Protein AF-A0AAV2IH18-F1 (afdb_monomer_lite)

Foldseek 3Di:
DDPPQPPVNVVVVVVVVVLVVLVVVLVVLVVVLVVLVVCCVPPPVPDDDVVVNVVSVVVSVVSVVVSVVSVVVSVVVVVVVVVVVVVVVVVVVVVVVVVVVVVVVVVVVVVVVVVVVVVVVVVVVVVVVVVVVVVVVVVVVVVVVVVVVVVVVVVVVVVVVVVVVVVVVVVVVVVVVVVVVVVVVVVVVVVVVVVVVVVVVVVVVVVVVVVPDDDDDPDPVVVVVVVVVVVVVVVVVVVVVVVPPDDDDD

Structure (mmCIF, N/CA/C/O backbone):
data_AF-A0AAV2IH18-F1
#
_entry.id   AF-A0AAV2IH18-F1
#
loop_
_atom_site.group_PDB
_atom_site.id
_atom_site.type_symbol
_atom_site.label_atom_id
_atom_site.label_alt_id
_atom_site.label_comp_id
_atom_site.label_asym_id
_atom_site.label_entity_id
_atom_site.label_seq_id
_atom_site.pdbx_PDB_ins_code
_atom_site.Cartn_x
_atom_site.Cartn_y
_atom_site.Cartn_z
_atom_site.occupancy
_atom_site.B_iso_or_equiv
_atom_site.auth_seq_id
_atom_site.auth_comp_id
_atom_site.auth_asym_id
_atom_site.auth_atom_id
_atom_site.pdbx_PDB_model_num
ATOM 1 N N . MET A 1 1 ? 28.799 26.902 -17.066 1.00 40.03 1 MET A N 1
ATOM 2 C CA . MET A 1 1 ? 27.551 26.219 -17.461 1.00 40.03 1 MET A CA 1
ATOM 3 C C . MET A 1 1 ? 27.935 24.810 -17.875 1.00 40.03 1 MET A C 1
ATOM 5 O O . MET A 1 1 ? 28.497 24.644 -18.947 1.00 40.03 1 MET A O 1
ATOM 9 N N . ALA A 1 2 ? 27.794 23.834 -16.978 1.00 42.69 2 ALA A N 1
ATOM 10 C CA . ALA A 1 2 ? 28.074 22.439 -17.304 1.00 42.69 2 ALA A CA 1
ATOM 11 C C . ALA A 1 2 ? 26.862 21.889 -18.064 1.00 42.69 2 ALA A C 1
ATOM 13 O O . ALA A 1 2 ? 25.742 21.964 -17.565 1.00 42.69 2 ALA A O 1
ATOM 14 N N . SER A 1 3 ? 27.078 21.427 -19.292 1.00 51.75 3 SER A N 1
ATOM 15 C CA . SER A 1 3 ? 26.049 20.754 -20.079 1.00 51.75 3 SER A CA 1
ATOM 16 C C . SER A 1 3 ? 25.711 19.435 -19.381 1.00 51.75 3 SER A C 1
ATOM 18 O O . SER A 1 3 ? 26.549 18.535 -19.351 1.00 51.75 3 SER A O 1
ATOM 20 N N . ASN A 1 4 ? 24.517 19.330 -18.787 1.00 63.16 4 ASN A N 1
ATOM 21 C CA . ASN A 1 4 ? 23.951 18.073 -18.278 1.00 63.16 4 ASN A CA 1
ATOM 22 C C . ASN A 1 4 ? 23.515 17.198 -19.462 1.00 63.16 4 ASN A C 1
ATOM 24 O O . ASN A 1 4 ? 22.346 16.855 -19.604 1.00 63.16 4 ASN A O 1
ATOM 28 N N . MET A 1 5 ? 24.448 16.903 -20.359 1.00 67.62 5 MET A N 1
ATOM 29 C CA . MET A 1 5 ? 24.211 16.015 -21.481 1.00 67.62 5 MET A CA 1
ATOM 30 C C . MET A 1 5 ? 24.332 14.592 -20.955 1.00 67.62 5 MET A C 1
ATOM 32 O O . MET A 1 5 ? 25.381 14.216 -20.420 1.00 67.62 5 MET A O 1
ATOM 36 N N . SER A 1 6 ? 23.251 13.819 -21.050 1.00 79.06 6 SER A N 1
ATOM 37 C CA . SER A 1 6 ? 23.291 12.415 -20.668 1.00 79.06 6 SER A CA 1
ATOM 38 C C . SER A 1 6 ? 24.312 11.689 -21.539 1.00 79.06 6 SER A C 1
ATOM 40 O O . SER A 1 6 ? 24.579 12.052 -22.687 1.00 79.06 6 SER A O 1
ATOM 42 N N . PHE A 1 7 ? 24.891 10.619 -21.009 1.00 72.75 7 PHE A N 1
ATOM 43 C CA . PHE A 1 7 ? 25.775 9.763 -21.788 1.00 72.75 7 PHE A CA 1
ATOM 44 C C . PHE A 1 7 ? 25.072 9.177 -23.030 1.00 72.75 7 PHE A C 1
ATOM 46 O O . PHE A 1 7 ? 25.723 8.946 -24.050 1.00 72.75 7 PHE A O 1
ATOM 53 N N . ALA A 1 8 ? 23.747 8.992 -22.969 1.00 72.81 8 ALA A N 1
ATOM 54 C CA . ALA A 1 8 ? 22.921 8.631 -24.122 1.00 72.81 8 ALA A CA 1
ATOM 55 C C . ALA A 1 8 ? 22.906 9.752 -25.179 1.00 72.81 8 ALA A C 1
ATOM 57 O O . ALA A 1 8 ? 23.244 9.501 -26.336 1.00 72.81 8 ALA A O 1
ATOM 58 N N . ASP A 1 9 ? 22.654 10.996 -24.762 1.00 76.12 9 ASP A N 1
ATOM 59 C CA . ASP A 1 9 ? 22.648 12.177 -25.637 1.00 76.12 9 ASP A CA 1
ATOM 60 C C . ASP A 1 9 ? 24.008 12.396 -26.312 1.00 76.12 9 ASP A C 1
ATOM 62 O O . ASP A 1 9 ? 24.091 12.734 -27.496 1.00 76.12 9 ASP A O 1
ATOM 66 N N . TRP A 1 10 ? 25.103 12.158 -25.582 1.00 80.88 10 TRP A N 1
ATOM 67 C CA . TRP A 1 10 ? 26.458 12.243 -26.126 1.00 80.88 10 TRP A CA 1
ATOM 68 C C . TRP A 1 10 ? 26.737 11.194 -27.199 1.00 80.88 10 TRP A C 1
ATOM 70 O O . TRP A 1 10 ? 27.297 11.522 -28.250 1.00 80.88 10 TRP A O 1
ATOM 80 N N . ARG A 1 11 ? 26.301 9.947 -26.994 1.00 76.75 11 ARG A N 1
ATOM 81 C CA . ARG A 1 11 ? 26.414 8.904 -28.022 1.00 76.75 11 ARG A CA 1
ATOM 82 C C . ARG A 1 11 ? 25.545 9.191 -29.241 1.00 76.75 11 ARG A C 1
ATOM 84 O O . ARG A 1 11 ? 26.030 9.000 -30.353 1.00 76.75 11 ARG A O 1
ATOM 91 N N . ALA A 1 12 ? 24.309 9.648 -29.047 1.00 75.00 12 ALA A N 1
ATOM 92 C CA . ALA A 1 12 ? 23.406 9.992 -30.144 1.00 75.00 12 ALA A CA 1
ATOM 93 C C . ALA A 1 12 ? 24.018 11.094 -31.022 1.00 75.00 12 ALA A C 1
ATOM 95 O O . ALA A 1 12 ? 24.199 10.906 -32.224 1.00 75.00 12 ALA A O 1
ATOM 96 N N . THR A 1 13 ? 24.493 12.171 -30.390 1.00 78.56 13 THR A N 1
ATOM 97 C CA . THR A 1 13 ? 25.140 13.300 -31.076 1.00 78.56 13 THR A CA 1
ATOM 98 C C . THR A 1 13 ? 26.404 12.871 -31.830 1.00 78.56 13 THR A C 1
ATOM 100 O O . THR A 1 13 ? 26.646 13.298 -32.959 1.00 78.56 13 THR A O 1
ATOM 103 N N . THR A 1 14 ? 27.211 11.990 -31.233 1.00 81.12 14 THR A N 1
ATOM 104 C CA . THR A 1 14 ? 28.450 11.495 -31.853 1.00 81.12 14 THR A CA 1
ATOM 105 C C . THR A 1 14 ? 28.155 10.567 -33.036 1.00 81.12 14 THR A C 1
ATOM 107 O O . THR A 1 14 ? 28.775 10.706 -34.087 1.00 81.12 14 THR A O 1
ATOM 110 N N . ASN A 1 15 ? 27.179 9.662 -32.915 1.00 79.94 15 ASN A N 1
ATOM 111 C CA . ASN A 1 15 ? 26.776 8.774 -34.010 1.00 79.94 15 ASN A CA 1
ATOM 112 C C . ASN A 1 15 ? 26.126 9.533 -35.176 1.00 79.94 15 ASN A C 1
ATOM 114 O O . ASN A 1 15 ? 26.364 9.195 -36.336 1.00 79.94 15 ASN A O 1
ATOM 118 N N . ASP A 1 16 ? 25.329 10.563 -34.892 1.00 80.50 16 ASP A N 1
ATOM 119 C CA . ASP A 1 16 ? 24.737 11.420 -35.921 1.00 80.50 16 ASP A CA 1
ATOM 120 C C . ASP A 1 16 ? 25.802 12.218 -36.672 1.00 80.50 16 ASP A C 1
ATOM 122 O O . ASP A 1 16 ? 25.784 12.269 -37.904 1.00 80.50 16 ASP A O 1
ATOM 126 N N . SER A 1 17 ? 26.780 12.754 -35.943 1.00 85.12 17 SER A N 1
ATOM 127 C CA . SER A 1 17 ? 27.938 13.436 -36.520 1.00 85.12 17 SER A CA 1
ATOM 128 C C . SER A 1 17 ? 28.779 12.507 -37.409 1.00 85.12 17 SER A C 1
ATOM 130 O O . SER A 1 17 ? 29.141 12.873 -38.530 1.00 85.12 17 SER A O 1
ATOM 132 N N . LEU A 1 18 ? 29.026 11.266 -36.971 1.00 88.12 18 LEU A N 1
ATOM 133 C CA . LEU A 1 18 ? 29.777 10.275 -37.750 1.00 88.12 18 LEU A CA 1
ATOM 134 C C . LEU A 1 18 ? 29.053 9.861 -39.035 1.00 88.12 18 LEU A C 1
ATOM 136 O O . LEU A 1 18 ? 29.687 9.776 -40.084 1.00 88.12 18 LEU A O 1
ATOM 140 N N . MET A 1 19 ? 27.735 9.649 -38.983 1.00 89.50 19 MET A N 1
ATOM 141 C CA . MET A 1 19 ? 26.952 9.343 -40.186 1.00 89.50 19 MET A CA 1
ATOM 142 C C . MET A 1 19 ? 26.919 10.516 -41.162 1.00 89.50 19 MET A C 1
ATOM 144 O O . MET A 1 19 ? 27.119 10.315 -42.353 1.00 89.50 19 MET A O 1
ATOM 148 N N . THR A 1 20 ? 26.755 11.739 -40.657 1.00 89.31 20 THR A N 1
ATOM 149 C CA . THR A 1 20 ? 26.790 12.954 -41.487 1.00 89.31 20 THR A CA 1
ATOM 150 C C . THR A 1 20 ? 28.150 13.117 -42.171 1.00 89.31 20 THR A C 1
ATOM 152 O O . THR A 1 20 ? 28.227 13.446 -43.351 1.00 89.31 20 THR A O 1
ATOM 155 N N . THR A 1 21 ? 29.235 12.820 -41.449 1.00 90.75 21 THR A N 1
ATOM 156 C CA . THR A 1 21 ? 30.598 12.837 -41.997 1.00 90.75 21 THR A CA 1
ATOM 157 C C . THR A 1 21 ? 30.794 11.749 -43.056 1.00 90.75 21 THR A C 1
ATOM 159 O O . THR A 1 21 ? 31.392 12.014 -44.093 1.00 90.75 21 THR A O 1
ATOM 162 N N . ALA A 1 22 ? 30.281 10.536 -42.827 1.00 89.50 22 ALA A N 1
ATOM 163 C CA . ALA A 1 22 ? 30.365 9.436 -43.788 1.00 89.50 22 ALA A CA 1
ATOM 164 C C . ALA A 1 22 ? 29.580 9.720 -45.080 1.00 89.50 22 ALA A C 1
ATOM 166 O O . ALA A 1 22 ? 30.042 9.367 -46.160 1.00 89.50 22 ALA A O 1
ATOM 167 N N . GLU A 1 23 ? 28.423 10.375 -44.972 1.00 89.94 23 GLU A N 1
ATOM 168 C CA . GLU A 1 23 ? 27.625 10.819 -46.120 1.00 89.94 23 GLU A CA 1
ATOM 169 C C . GLU A 1 23 ? 28.357 11.899 -46.917 1.00 89.94 23 GLU A C 1
ATOM 171 O O . GLU A 1 23 ? 28.559 11.737 -48.113 1.00 89.94 23 GLU A O 1
ATOM 176 N N . SER A 1 24 ? 28.871 12.929 -46.243 1.00 91.81 24 SER A N 1
ATOM 177 C CA . SER A 1 24 ? 29.640 13.984 -46.909 1.00 91.81 24 SER A CA 1
ATOM 178 C C . SER A 1 24 ? 30.928 13.459 -47.555 1.00 91.81 24 SER A C 1
ATOM 180 O O . SER A 1 24 ? 31.309 13.914 -48.630 1.00 91.81 24 SER A O 1
ATOM 182 N N . LEU A 1 25 ? 31.618 12.496 -46.934 1.00 91.12 25 LEU A N 1
ATOM 183 C CA . LEU A 1 25 ? 32.794 11.864 -47.536 1.00 91.12 25 LEU A CA 1
ATOM 184 C C . LEU A 1 25 ? 32.418 11.073 -48.795 1.00 91.12 25 LEU A C 1
ATOM 186 O O . LEU A 1 25 ? 33.168 11.106 -49.765 1.00 91.12 25 LEU A O 1
ATOM 190 N N . LEU A 1 26 ? 31.282 10.370 -48.778 1.00 92.31 26 LEU A N 1
ATOM 191 C CA . LEU A 1 26 ? 30.797 9.624 -49.933 1.00 92.31 26 LEU A CA 1
ATOM 192 C C . LEU A 1 26 ? 30.480 10.564 -51.100 1.00 92.31 26 LEU A C 1
ATOM 194 O O . LEU A 1 26 ? 30.984 10.324 -52.189 1.00 92.31 26 LEU A O 1
ATOM 198 N N . ASP A 1 27 ? 29.753 11.656 -50.851 1.00 91.12 27 ASP A N 1
ATOM 199 C CA . ASP A 1 27 ? 29.439 12.665 -51.873 1.00 91.12 27 ASP A CA 1
ATOM 200 C C . ASP A 1 27 ? 30.728 13.226 -52.507 1.00 91.12 27 ASP A C 1
ATOM 202 O O . ASP A 1 27 ? 30.881 13.245 -53.725 1.00 91.12 27 ASP A O 1
ATOM 206 N N . ASN A 1 28 ? 31.730 13.565 -51.684 1.00 91.81 28 ASN A N 1
ATOM 207 C CA . ASN A 1 28 ? 33.029 14.038 -52.176 1.00 91.81 28 ASN A CA 1
ATOM 208 C C . ASN A 1 28 ? 33.789 12.976 -52.998 1.00 91.81 28 ASN A C 1
ATOM 210 O O . ASN A 1 28 ? 34.527 13.314 -53.921 1.00 91.81 28 ASN A O 1
ATOM 214 N N . LEU A 1 29 ? 33.681 11.692 -52.642 1.00 90.94 29 LEU A N 1
ATOM 215 C CA . LEU A 1 29 ? 34.324 10.605 -53.387 1.00 90.94 29 LEU A CA 1
ATOM 216 C C . LEU A 1 29 ? 33.633 10.350 -54.732 1.00 90.94 29 LEU A C 1
ATOM 218 O O . LEU A 1 29 ? 34.314 10.007 -55.698 1.00 90.94 29 LEU A O 1
ATOM 222 N N . GLU A 1 30 ? 32.315 10.536 -54.797 1.00 90.31 30 GLU A N 1
ATOM 223 C CA . GLU A 1 30 ? 31.537 10.486 -56.036 1.00 90.31 30 GLU A CA 1
ATOM 224 C C . GLU A 1 30 ? 31.956 11.623 -56.982 1.00 90.31 30 GLU A C 1
ATOM 226 O O . GLU A 1 30 ? 32.323 11.347 -58.125 1.00 90.31 30 GLU A O 1
ATOM 231 N N . ASP A 1 31 ? 32.070 12.857 -56.479 1.00 91.38 31 ASP A N 1
ATOM 232 C CA . ASP A 1 31 ? 32.572 14.004 -57.252 1.00 91.38 31 ASP A CA 1
ATOM 233 C C . ASP A 1 31 ? 33.992 13.757 -57.801 1.00 91.38 31 ASP A C 1
ATOM 235 O O . ASP A 1 31 ? 34.306 14.063 -58.955 1.00 91.38 31 ASP A O 1
ATOM 239 N N . VAL A 1 32 ? 34.878 13.160 -56.993 1.00 90.25 32 VAL A N 1
ATOM 240 C CA . VAL A 1 32 ? 36.238 12.799 -57.429 1.00 90.25 32 VAL A CA 1
ATOM 241 C C . VAL A 1 32 ? 36.214 11.702 -58.500 1.00 90.25 32 VAL A C 1
ATOM 243 O O . VAL A 1 32 ? 37.036 11.742 -59.418 1.00 90.25 32 VAL A O 1
ATOM 246 N N . ALA A 1 33 ? 35.290 10.740 -58.426 1.00 87.25 33 ALA A N 1
ATOM 247 C CA . ALA A 1 33 ? 35.151 9.680 -59.429 1.00 87.25 33 ALA A CA 1
ATOM 248 C C . ALA A 1 33 ? 34.740 10.255 -60.794 1.00 87.25 33 ALA A C 1
ATOM 250 O O . ALA A 1 33 ? 35.317 9.896 -61.829 1.00 87.25 33 ALA A O 1
ATOM 251 N N . GLU A 1 34 ? 33.797 11.199 -60.786 1.00 89.12 34 GLU A N 1
ATOM 252 C CA . GLU A 1 34 ? 33.350 11.920 -61.979 1.00 89.12 34 GLU A CA 1
ATOM 253 C C . GLU A 1 34 ? 34.481 12.764 -62.581 1.00 89.12 34 GLU A C 1
ATOM 255 O O . GLU A 1 34 ? 34.754 12.662 -63.780 1.00 89.12 34 GLU A O 1
ATOM 260 N N . LEU A 1 35 ? 35.217 13.512 -61.750 1.00 88.94 35 LEU A N 1
ATOM 261 C CA . LEU A 1 35 ? 36.375 14.301 -62.185 1.00 88.94 35 LEU A CA 1
ATOM 262 C C . LEU A 1 35 ? 37.486 13.431 -62.788 1.00 88.94 35 LEU A C 1
ATOM 264 O O . LEU A 1 35 ? 38.078 13.805 -63.801 1.00 88.94 35 LEU A O 1
ATOM 268 N N . LEU A 1 36 ? 37.781 12.267 -62.198 1.00 85.75 36 LEU A N 1
ATOM 269 C CA . LEU A 1 36 ? 38.778 11.331 -62.733 1.00 85.75 36 LEU A CA 1
ATOM 270 C C . LEU A 1 36 ? 38.375 10.806 -64.116 1.00 85.75 36 LEU A C 1
ATOM 272 O O . LEU A 1 36 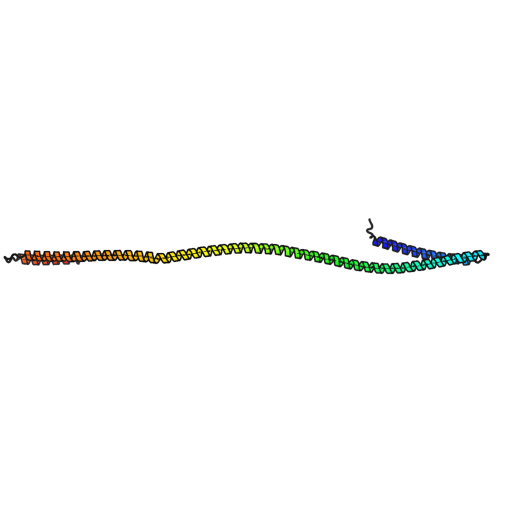? 39.227 10.705 -65.002 1.00 85.75 36 LEU A O 1
ATOM 276 N N . THR A 1 37 ? 37.088 10.524 -64.317 1.00 84.88 37 THR A N 1
ATOM 277 C CA . THR A 1 37 ? 36.543 10.107 -65.615 1.00 84.88 37 THR A CA 1
ATOM 278 C C . THR A 1 37 ? 36.629 11.240 -66.637 1.00 84.88 37 THR A C 1
ATOM 280 O O . THR A 1 37 ? 37.137 11.040 -67.740 1.00 84.88 37 THR A O 1
ATOM 283 N N . GLU A 1 38 ? 36.233 12.456 -66.255 1.00 86.38 38 GLU A N 1
ATOM 284 C CA . GLU A 1 38 ? 36.294 13.640 -67.115 1.00 86.38 38 GLU A CA 1
ATOM 285 C C . GLU A 1 38 ? 37.730 13.968 -67.553 1.00 86.38 38 GLU A C 1
ATOM 287 O O . GLU A 1 38 ? 37.981 14.244 -68.731 1.00 86.38 38 GLU A O 1
ATOM 292 N N . ILE A 1 39 ? 38.686 13.917 -66.622 1.00 82.38 39 ILE A N 1
ATOM 293 C CA . ILE A 1 39 ? 40.106 14.152 -66.896 1.00 82.38 39 ILE A CA 1
ATOM 294 C C . ILE A 1 39 ? 40.647 13.098 -67.872 1.00 82.38 39 ILE A C 1
ATOM 296 O O . ILE A 1 39 ? 41.360 13.445 -68.822 1.00 82.38 39 ILE A O 1
ATOM 300 N N . ASN A 1 40 ? 40.290 11.828 -67.665 1.00 81.12 40 ASN A N 1
ATOM 301 C CA . ASN A 1 40 ? 40.709 10.728 -68.528 1.00 81.12 40 ASN A CA 1
ATOM 302 C C . ASN A 1 40 ? 40.167 10.884 -69.960 1.00 81.12 40 ASN A C 1
ATOM 304 O O . ASN A 1 40 ? 40.919 10.781 -70.933 1.00 81.12 40 ASN A O 1
ATOM 308 N N . ASP A 1 41 ? 38.883 11.220 -70.086 1.00 80.56 41 ASP A N 1
ATOM 309 C CA . ASP A 1 41 ? 38.203 11.349 -71.374 1.00 80.56 41 ASP A CA 1
ATOM 310 C C . ASP A 1 41 ? 38.625 12.595 -72.163 1.00 80.56 41 ASP A C 1
ATOM 312 O O . ASP A 1 41 ? 38.815 12.518 -73.378 1.00 80.56 41 ASP A O 1
ATOM 316 N N . LYS A 1 42 ? 38.791 13.751 -71.505 1.00 79.75 42 LYS A N 1
ATOM 317 C CA . LYS A 1 42 ? 39.056 15.027 -72.198 1.00 79.75 42 LYS A CA 1
ATOM 318 C C . LYS A 1 42 ? 40.529 15.273 -72.503 1.00 79.75 42 LYS A C 1
ATOM 320 O O . LYS A 1 42 ? 40.843 15.856 -73.543 1.00 79.75 42 LYS A O 1
ATOM 325 N N . TYR A 1 43 ? 41.431 14.869 -71.611 1.00 69.94 43 TYR A N 1
ATOM 326 C CA . TYR A 1 43 ? 42.826 15.322 -71.660 1.00 69.94 43 TYR A CA 1
ATOM 327 C C . TYR A 1 43 ? 43.832 14.213 -71.960 1.00 69.94 43 TYR A C 1
ATOM 329 O O . TYR A 1 43 ? 44.948 14.516 -72.379 1.00 69.94 43 TYR A O 1
ATOM 337 N N . ILE A 1 44 ? 43.464 12.945 -71.762 1.00 67.12 44 ILE A N 1
ATOM 338 C CA . ILE A 1 44 ? 44.431 11.841 -71.712 1.00 67.12 44 ILE A CA 1
ATOM 339 C C . ILE A 1 44 ? 44.257 10.857 -72.863 1.00 67.12 44 ILE A C 1
ATOM 341 O O . ILE A 1 44 ? 45.249 10.569 -73.521 1.00 67.12 44 ILE A O 1
ATOM 345 N N . LYS A 1 45 ? 43.031 10.427 -73.193 1.00 65.12 45 LYS A N 1
ATOM 346 C CA . LYS A 1 45 ? 42.773 9.524 -74.338 1.00 65.12 45 LYS A CA 1
ATOM 347 C C . LYS A 1 45 ? 43.264 10.058 -75.698 1.00 65.12 45 LYS A C 1
ATOM 349 O O . LYS A 1 45 ? 43.352 9.308 -76.664 1.00 65.12 45 LYS A O 1
ATOM 354 N N . ASN A 1 46 ? 43.601 11.349 -75.777 1.00 62.91 46 ASN A N 1
ATOM 355 C CA . ASN A 1 46 ? 44.166 12.009 -76.958 1.00 62.91 46 ASN A CA 1
ATOM 356 C C . ASN A 1 46 ? 45.714 12.056 -76.972 1.00 62.91 46 ASN A C 1
ATOM 358 O O . ASN A 1 46 ? 46.294 12.563 -77.934 1.00 62.91 46 ASN A O 1
ATOM 362 N N . ALA A 1 47 ? 46.393 11.571 -75.927 1.00 59.72 47 ALA A N 1
ATOM 363 C CA . ALA A 1 47 ? 47.849 11.523 -75.812 1.00 59.72 47 ALA A CA 1
ATOM 364 C C . ALA A 1 47 ? 48.364 10.101 -76.113 1.00 59.72 47 ALA A C 1
ATOM 366 O O . ALA A 1 47 ? 47.828 9.112 -75.640 1.00 59.72 47 ALA A O 1
ATOM 367 N N . VAL A 1 48 ? 49.392 9.987 -76.952 1.00 57.19 48 VAL A N 1
ATOM 368 C CA . VAL A 1 48 ? 49.825 8.726 -77.581 1.00 57.19 48 VAL A CA 1
ATOM 369 C C . VAL A 1 48 ? 50.523 7.775 -76.583 1.00 57.19 48 VAL A C 1
ATOM 371 O O . VAL A 1 48 ? 51.643 8.068 -76.168 1.00 57.19 48 VAL A O 1
ATOM 374 N N . GLY A 1 49 ? 49.922 6.611 -76.268 1.00 60.72 49 GLY A N 1
ATOM 375 C CA . GLY A 1 49 ? 50.599 5.477 -75.603 1.00 60.72 49 GLY A CA 1
ATOM 376 C C . GLY A 1 49 ? 49.682 4.372 -75.030 1.00 60.72 49 GLY A C 1
ATOM 377 O O . GLY A 1 49 ? 49.305 4.440 -73.868 1.00 60.72 49 GLY A O 1
ATOM 378 N N . GLN A 1 50 ? 49.420 3.300 -75.797 1.00 59.88 50 GLN A N 1
ATOM 379 C CA . GLN A 1 50 ? 48.431 2.244 -75.471 1.00 59.88 50 GLN A CA 1
ATOM 380 C C . GLN A 1 50 ? 48.623 1.509 -74.125 1.00 59.88 50 GLN A C 1
ATOM 382 O O . GLN A 1 50 ? 47.632 1.195 -73.470 1.00 59.88 50 GLN A O 1
ATOM 387 N N . ASP A 1 51 ? 49.857 1.231 -73.690 1.00 61.03 51 ASP A N 1
ATOM 388 C CA . ASP A 1 51 ? 50.094 0.430 -72.471 1.00 61.03 51 ASP A CA 1
ATOM 389 C C . ASP A 1 51 ? 49.829 1.218 -71.172 1.00 61.03 51 ASP A C 1
ATOM 391 O O . ASP A 1 51 ? 49.407 0.655 -70.162 1.00 61.03 51 ASP A O 1
ATOM 395 N N . ILE A 1 52 ? 50.041 2.538 -71.198 1.00 66.06 52 ILE A N 1
ATOM 396 C CA . ILE A 1 52 ? 49.840 3.434 -70.046 1.00 66.06 52 ILE A CA 1
ATOM 397 C C . ILE A 1 52 ? 48.346 3.754 -69.851 1.00 66.06 52 ILE A C 1
ATOM 399 O O . ILE A 1 52 ? 47.906 4.047 -68.734 1.00 66.06 52 ILE A O 1
ATOM 403 N N . ASP A 1 53 ? 47.557 3.684 -70.921 1.00 70.94 53 ASP A N 1
ATOM 404 C CA . ASP A 1 53 ? 46.116 3.940 -70.887 1.00 70.94 53 ASP A CA 1
ATOM 405 C C . ASP A 1 53 ? 45.370 2.808 -70.162 1.00 70.94 53 ASP A C 1
ATOM 407 O O . ASP A 1 53 ? 44.487 3.065 -69.345 1.00 70.94 53 ASP A O 1
ATOM 411 N N . GLN A 1 54 ? 45.800 1.555 -70.346 1.00 76.75 54 GLN A N 1
ATOM 412 C CA . GLN A 1 54 ? 45.143 0.394 -69.743 1.00 76.75 54 GLN A CA 1
ATOM 413 C C . GLN A 1 54 ? 45.348 0.295 -68.220 1.00 76.75 54 GLN A C 1
ATOM 415 O O . GLN A 1 54 ? 44.418 -0.045 -67.487 1.00 76.75 54 GLN A O 1
ATOM 420 N N . GLU A 1 55 ? 46.545 0.601 -67.706 1.00 80.00 55 GLU A N 1
ATOM 421 C CA . GLU A 1 55 ? 46.795 0.615 -66.254 1.00 80.00 55 GLU A CA 1
ATOM 422 C C . GLU A 1 55 ? 45.991 1.720 -65.551 1.00 80.00 55 GLU A C 1
ATOM 424 O O . GLU A 1 55 ? 45.466 1.521 -64.454 1.00 80.00 55 GLU A O 1
ATOM 429 N N . ARG A 1 56 ? 45.823 2.866 -66.214 1.00 78.50 56 ARG A N 1
ATOM 430 C CA . ARG A 1 56 ? 45.054 4.006 -65.709 1.00 78.50 56 ARG A CA 1
ATOM 431 C C . ARG A 1 56 ? 43.554 3.751 -65.716 1.00 78.50 56 ARG A C 1
ATOM 433 O O . ARG A 1 56 ? 42.906 4.007 -64.703 1.00 78.50 56 ARG A O 1
ATOM 440 N N . ASP A 1 57 ? 43.025 3.201 -66.805 1.00 81.56 57 ASP A N 1
ATOM 441 C CA . ASP A 1 57 ? 41.624 2.787 -66.887 1.00 81.56 57 ASP A CA 1
ATOM 442 C C . ASP A 1 57 ? 41.301 1.760 -65.790 1.00 81.56 57 ASP A C 1
ATOM 444 O O . ASP A 1 57 ? 40.287 1.883 -65.102 1.00 81.56 57 ASP A O 1
ATOM 448 N N . ASN A 1 58 ? 42.221 0.826 -65.515 1.00 85.81 58 ASN A N 1
ATOM 449 C CA . ASN A 1 58 ? 42.094 -0.116 -64.400 1.00 85.81 58 ASN A CA 1
ATOM 450 C C . ASN A 1 58 ? 42.075 0.575 -63.021 1.00 85.81 58 ASN A C 1
ATOM 452 O O . ASN A 1 58 ? 41.368 0.121 -62.120 1.00 85.81 58 ASN A O 1
ATOM 456 N N . ILE A 1 59 ? 42.850 1.647 -62.813 1.00 86.19 59 ILE A N 1
ATOM 457 C CA . ILE A 1 59 ? 42.849 2.416 -61.553 1.00 86.19 59 ILE A CA 1
ATOM 458 C C . ILE A 1 59 ? 41.528 3.172 -61.380 1.00 86.19 59 ILE A C 1
ATOM 460 O O . ILE A 1 59 ? 40.940 3.122 -60.300 1.00 86.19 59 ILE A O 1
ATOM 464 N N . ILE A 1 60 ? 41.043 3.835 -62.432 1.00 86.44 60 ILE A N 1
ATOM 465 C CA . ILE A 1 60 ? 39.771 4.569 -62.409 1.00 86.44 60 ILE A CA 1
ATOM 466 C C . ILE A 1 60 ? 38.612 3.603 -62.163 1.00 86.44 60 ILE A C 1
ATOM 468 O O . ILE A 1 60 ? 37.748 3.883 -61.333 1.00 86.44 60 ILE A O 1
ATOM 472 N N . GLN A 1 61 ? 38.621 2.438 -62.813 1.00 88.69 61 GLN A N 1
ATOM 473 C CA . GLN A 1 61 ? 37.621 1.401 -62.587 1.00 88.69 61 GLN A CA 1
ATOM 474 C C . GLN A 1 61 ? 37.633 0.915 -61.130 1.00 88.69 61 GLN A C 1
ATOM 476 O O . GLN A 1 61 ? 36.589 0.900 -60.482 1.00 88.69 61 GLN A O 1
ATOM 481 N N . LYS A 1 62 ? 38.808 0.593 -60.573 1.00 90.88 62 LYS A N 1
ATOM 482 C CA . LYS A 1 62 ? 38.932 0.196 -59.158 1.00 90.88 62 LYS A CA 1
ATOM 483 C C . LYS A 1 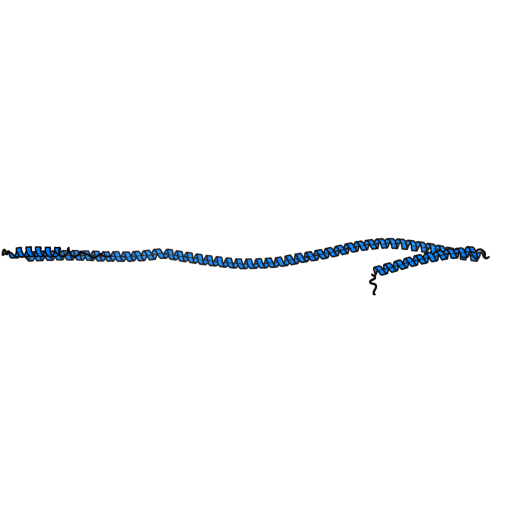62 ? 38.471 1.291 -58.196 1.00 90.88 62 LYS A C 1
ATOM 485 O O . LYS A 1 62 ? 37.936 0.978 -57.134 1.00 90.88 62 LYS A O 1
ATOM 490 N N . PHE A 1 63 ? 38.680 2.561 -58.542 1.00 92.12 63 PHE A N 1
ATOM 491 C CA . PHE A 1 63 ? 38.181 3.681 -57.749 1.00 92.12 63 PHE A CA 1
ATOM 492 C C . PHE A 1 63 ? 36.647 3.709 -57.736 1.00 92.12 63 PHE A C 1
ATOM 494 O O . PHE A 1 63 ? 36.066 3.759 -56.657 1.00 92.12 63 PHE A O 1
ATOM 501 N N . HIS A 1 64 ? 35.993 3.571 -58.895 1.00 91.00 64 HIS A N 1
ATOM 502 C CA . HIS A 1 64 ? 34.528 3.489 -58.985 1.00 91.00 64 HIS A CA 1
ATOM 503 C C . HIS A 1 64 ? 33.967 2.289 -58.217 1.00 91.00 64 HIS A C 1
ATOM 505 O O . HIS A 1 64 ? 33.035 2.447 -57.435 1.00 91.00 64 HIS A O 1
ATOM 511 N N . GLU A 1 65 ? 34.586 1.113 -58.348 1.00 93.38 65 GLU A N 1
ATOM 512 C CA . GLU A 1 65 ? 34.217 -0.075 -57.566 1.00 93.38 65 GLU A CA 1
ATOM 513 C C . GLU A 1 65 ? 34.346 0.179 -56.049 1.00 93.38 65 GLU A C 1
ATOM 515 O O . GLU A 1 65 ? 33.514 -0.271 -55.256 1.00 93.38 65 GLU A O 1
ATOM 520 N N . GLY A 1 66 ? 35.364 0.941 -55.633 1.00 92.62 66 GLY A N 1
ATOM 521 C CA . GLY A 1 66 ? 35.548 1.386 -54.252 1.00 92.62 66 GLY A CA 1
ATOM 522 C C . GLY A 1 66 ? 34.456 2.348 -53.772 1.00 92.62 66 GLY A C 1
ATOM 523 O O . GLY A 1 66 ? 33.942 2.176 -52.665 1.00 92.62 66 GLY A O 1
ATOM 524 N N . VAL A 1 67 ? 34.068 3.319 -54.603 1.00 92.88 67 VAL A N 1
ATOM 525 C CA . VAL A 1 67 ? 32.980 4.271 -54.317 1.00 92.88 67 VAL A CA 1
ATOM 526 C C . VAL A 1 67 ? 31.632 3.552 -54.231 1.00 92.88 67 VAL A C 1
ATOM 528 O O . VAL A 1 67 ? 30.891 3.755 -53.270 1.00 92.88 67 VAL A O 1
ATOM 531 N N . ASP A 1 68 ? 31.343 2.629 -55.147 1.00 92.00 68 ASP A N 1
ATOM 532 C CA . ASP A 1 68 ? 30.129 1.806 -55.116 1.00 92.00 68 ASP A CA 1
ATOM 533 C C . ASP A 1 68 ? 30.066 0.912 -53.870 1.00 92.00 68 ASP A C 1
ATOM 535 O O . ASP A 1 68 ? 29.017 0.778 -53.228 1.00 92.00 68 ASP A O 1
ATOM 539 N N . SER A 1 69 ? 31.204 0.333 -53.481 1.00 94.94 69 SER A N 1
ATOM 540 C CA . SER A 1 69 ? 31.327 -0.432 -52.240 1.00 94.94 69 SER A CA 1
ATOM 541 C C . SER A 1 69 ? 31.050 0.445 -51.012 1.00 94.94 69 SER A C 1
ATOM 543 O O . SER A 1 69 ? 30.238 0.074 -50.157 1.00 94.94 69 SER A O 1
ATOM 545 N N . ALA A 1 70 ? 31.642 1.643 -50.949 1.00 92.25 70 ALA A N 1
ATOM 546 C CA . ALA A 1 70 ? 31.411 2.606 -49.873 1.00 92.25 70 ALA A CA 1
ATOM 547 C C . ALA A 1 70 ? 29.937 3.040 -49.801 1.00 92.25 70 ALA A C 1
ATOM 549 O O . ALA A 1 70 ? 29.347 3.036 -48.716 1.00 92.25 70 ALA A O 1
ATOM 550 N N . ARG A 1 71 ? 29.306 3.309 -50.950 1.00 92.25 71 ARG A N 1
ATOM 551 C CA . ARG A 1 71 ? 27.879 3.640 -51.059 1.00 92.25 71 ARG A CA 1
ATOM 552 C C . ARG A 1 71 ? 27.000 2.538 -50.479 1.00 92.25 71 ARG A C 1
ATOM 554 O O . ARG A 1 71 ? 26.080 2.810 -49.703 1.00 92.25 71 ARG A O 1
ATOM 561 N N . ASN A 1 72 ? 27.301 1.280 -50.797 1.00 93.88 72 ASN A N 1
ATOM 562 C CA . ASN A 1 72 ? 26.544 0.145 -50.281 1.00 93.88 72 ASN A CA 1
ATOM 563 C C . ASN A 1 72 ? 26.693 0.002 -48.753 1.00 93.88 72 ASN A C 1
ATOM 565 O O . ASN A 1 72 ? 25.700 -0.206 -48.050 1.00 93.88 72 ASN A O 1
ATOM 569 N N . VAL A 1 73 ? 27.907 0.184 -48.219 1.00 93.75 73 VAL A N 1
ATOM 570 C CA . VAL A 1 73 ? 28.168 0.164 -46.768 1.00 93.75 73 VAL A CA 1
ATOM 571 C C . VAL A 1 73 ? 27.407 1.283 -46.052 1.00 93.75 73 VAL A C 1
ATOM 573 O O . VAL A 1 73 ? 26.696 1.006 -45.083 1.00 93.75 73 VAL A O 1
ATOM 576 N N . VAL A 1 74 ? 27.474 2.523 -46.548 1.00 93.31 74 VAL A N 1
ATOM 577 C CA . VAL A 1 74 ? 26.719 3.660 -45.989 1.00 93.31 74 VAL A CA 1
ATOM 578 C C . VAL A 1 74 ? 25.211 3.385 -46.034 1.00 93.31 74 VAL A C 1
ATOM 580 O O . VAL A 1 74 ? 24.507 3.625 -45.051 1.00 93.31 74 VAL A O 1
ATOM 583 N N . GLY A 1 75 ? 24.701 2.789 -47.117 1.00 92.31 75 GLY A N 1
ATOM 584 C CA . GLY A 1 75 ? 23.297 2.384 -47.233 1.00 92.31 75 GLY A CA 1
ATOM 585 C C . GLY A 1 75 ? 22.865 1.320 -46.212 1.00 92.31 75 GLY A C 1
ATOM 586 O O . GLY A 1 75 ? 21.752 1.375 -45.676 1.00 92.31 75 GLY A O 1
ATOM 587 N N . VAL A 1 76 ? 23.728 0.348 -45.897 1.00 94.94 76 VAL A N 1
ATOM 588 C CA . VAL A 1 76 ? 23.488 -0.622 -44.812 1.00 94.94 76 VAL A CA 1
ATOM 589 C C . VAL A 1 76 ? 23.478 0.079 -43.453 1.00 94.94 76 VAL A C 1
ATOM 591 O O . VAL A 1 76 ? 22.542 -0.129 -42.679 1.00 94.94 76 VAL A O 1
ATOM 594 N N . LEU A 1 77 ? 24.450 0.955 -43.187 1.00 91.88 77 LEU A N 1
ATOM 595 C CA . LEU A 1 77 ? 24.544 1.697 -41.927 1.00 91.88 77 LEU A CA 1
ATOM 596 C C . LEU A 1 77 ? 23.331 2.608 -41.694 1.00 91.88 77 LEU A C 1
ATOM 598 O O . LEU A 1 77 ? 22.797 2.630 -40.587 1.00 91.88 77 LEU A O 1
ATOM 602 N N . LYS A 1 78 ? 22.822 3.286 -42.732 1.00 91.06 78 LYS A N 1
ATOM 603 C CA . LYS A 1 78 ? 21.584 4.087 -42.655 1.00 91.06 78 LYS A CA 1
ATOM 604 C C . LYS A 1 78 ? 20.378 3.246 -42.233 1.00 91.06 78 LYS A C 1
ATOM 606 O O . LYS A 1 78 ? 19.632 3.631 -41.330 1.00 91.06 78 LYS A O 1
ATOM 611 N N . ARG A 1 79 ? 20.192 2.079 -42.859 1.00 92.56 79 ARG A N 1
ATOM 612 C CA . ARG A 1 79 ? 19.089 1.161 -42.524 1.00 92.56 79 ARG A CA 1
ATOM 613 C C . ARG A 1 79 ? 19.208 0.632 -41.101 1.00 92.56 79 ARG A C 1
ATOM 615 O O . ARG A 1 79 ? 18.212 0.578 -40.383 1.00 92.56 79 ARG A O 1
ATOM 622 N N . GLU A 1 80 ? 20.418 0.280 -40.687 1.00 92.69 80 GLU A N 1
ATOM 623 C CA . GLU A 1 80 ? 20.675 -0.231 -39.346 1.00 92.69 80 GLU A CA 1
ATOM 624 C C . GLU A 1 80 ? 20.472 0.848 -38.275 1.00 92.69 80 GLU A C 1
ATOM 626 O O . GLU A 1 80 ? 19.807 0.588 -37.272 1.00 92.69 80 GLU A O 1
ATOM 631 N N . LYS A 1 81 ? 20.924 2.085 -38.523 1.00 89.94 81 LYS A N 1
ATOM 632 C CA . LYS A 1 81 ? 20.645 3.248 -37.669 1.00 89.94 81 LYS A CA 1
ATOM 633 C C . LYS A 1 81 ? 19.145 3.458 -37.483 1.00 89.94 81 LYS A C 1
ATOM 635 O O . LYS A 1 81 ? 18.685 3.571 -36.350 1.00 89.94 81 LYS A O 1
ATOM 640 N N . TRP A 1 82 ? 18.371 3.448 -38.569 1.00 91.56 82 TRP A N 1
ATOM 641 C CA . TRP A 1 82 ? 16.914 3.582 -38.492 1.00 91.56 82 TRP A CA 1
ATOM 642 C C . TRP A 1 82 ? 16.271 2.443 -37.685 1.00 91.56 82 TRP A C 1
ATOM 644 O O . TRP A 1 82 ? 15.425 2.670 -36.817 1.00 91.56 82 TRP A O 1
ATOM 654 N N . ARG A 1 83 ? 16.716 1.201 -37.917 1.00 95.00 83 ARG A N 1
ATOM 655 C CA . ARG A 1 83 ? 16.237 0.015 -37.197 1.00 95.00 83 ARG A CA 1
ATOM 656 C C . ARG A 1 83 ? 16.545 0.084 -35.699 1.00 95.00 83 ARG A C 1
ATOM 658 O O . ARG A 1 83 ? 15.724 -0.357 -34.894 1.00 95.00 83 ARG A O 1
ATOM 665 N N . LEU A 1 84 ? 17.728 0.568 -35.328 1.00 91.38 84 LEU A N 1
ATOM 666 C CA . LEU A 1 84 ? 18.148 0.726 -33.937 1.00 91.38 84 LEU A CA 1
ATOM 667 C C . LEU A 1 84 ? 17.394 1.865 -33.254 1.00 91.38 84 LEU A C 1
ATOM 669 O O . LEU A 1 84 ? 16.839 1.625 -32.189 1.00 91.38 84 LEU A O 1
ATOM 673 N N . SER A 1 85 ? 17.257 3.023 -33.903 1.00 89.44 85 SER A N 1
ATOM 674 C CA . SER A 1 85 ? 16.480 4.161 -33.390 1.00 89.44 85 SER A CA 1
ATOM 675 C C . SER A 1 85 ? 15.028 3.771 -33.074 1.00 89.44 85 SER A C 1
ATOM 677 O O . SER A 1 85 ? 14.511 4.069 -31.999 1.00 89.44 85 SER A O 1
ATOM 679 N N . LYS A 1 86 ? 14.381 2.980 -33.943 1.00 92.44 86 LYS A N 1
ATOM 680 C CA . LYS A 1 86 ? 13.028 2.465 -33.667 1.00 92.44 86 LYS A CA 1
ATOM 681 C C . LYS A 1 86 ? 12.976 1.544 -32.440 1.00 92.44 86 LYS A C 1
ATOM 683 O O . LYS A 1 86 ? 11.992 1.555 -31.702 1.00 92.44 86 LYS A O 1
ATOM 688 N N . ARG A 1 87 ? 14.003 0.711 -32.235 1.00 93.94 87 ARG A N 1
ATOM 689 C CA . ARG A 1 87 ? 14.083 -0.166 -31.054 1.00 93.94 87 ARG A CA 1
ATOM 690 C C . ARG A 1 87 ? 14.358 0.627 -29.784 1.00 93.94 87 ARG A C 1
ATOM 692 O O . ARG A 1 87 ? 13.769 0.302 -28.764 1.00 93.94 87 ARG A O 1
ATOM 699 N N . GLU A 1 88 ? 15.211 1.637 -29.858 1.00 90.38 88 GLU A N 1
ATOM 700 C CA . GLU A 1 88 ? 15.524 2.530 -28.745 1.00 90.38 88 GLU A CA 1
ATOM 701 C C . GLU A 1 88 ? 14.262 3.220 -28.228 1.00 90.38 88 GLU A C 1
ATOM 703 O O . GLU A 1 88 ? 13.928 3.041 -27.062 1.00 90.38 88 GLU A O 1
ATOM 708 N N . MET A 1 89 ? 13.473 3.842 -29.112 1.00 89.50 89 MET A N 1
ATOM 709 C CA . MET A 1 89 ? 12.203 4.468 -28.723 1.00 89.50 89 MET A CA 1
ATOM 710 C C . MET A 1 89 ? 11.216 3.464 -28.105 1.00 89.50 89 MET A C 1
ATOM 712 O O . MET A 1 89 ? 10.523 3.764 -27.138 1.00 89.50 89 MET A O 1
ATOM 716 N N . SER A 1 90 ? 11.167 2.232 -28.624 1.00 94.69 90 SER A N 1
ATOM 717 C CA . SER A 1 90 ? 10.332 1.175 -28.038 1.00 94.69 90 SER A CA 1
ATOM 718 C C . SER A 1 90 ? 10.799 0.750 -26.643 1.00 94.69 90 SER A C 1
ATOM 720 O O . SER A 1 90 ? 9.966 0.372 -25.821 1.00 94.69 90 SER A O 1
ATOM 722 N N . VAL A 1 91 ? 12.109 0.743 -26.389 1.00 95.31 91 VAL A N 1
ATOM 723 C CA . VAL A 1 91 ? 12.671 0.423 -25.071 1.00 95.31 91 VAL A CA 1
ATOM 724 C C . VAL A 1 91 ? 12.413 1.567 -24.102 1.00 95.31 91 VAL A C 1
ATOM 726 O O . VAL A 1 91 ? 12.007 1.302 -22.978 1.00 95.31 91 VAL A O 1
ATOM 729 N N . GLU A 1 92 ? 12.591 2.811 -24.539 1.00 92.94 92 GLU A N 1
ATOM 730 C CA . GLU A 1 92 ? 12.343 4.007 -23.735 1.00 92.94 92 GLU A CA 1
ATOM 731 C C . GLU A 1 92 ? 10.893 4.073 -23.243 1.00 92.94 92 GLU A C 1
ATOM 733 O O . GLU A 1 92 ? 10.668 4.210 -22.044 1.00 92.94 92 GLU A O 1
ATOM 738 N N . LEU A 1 93 ? 9.914 3.839 -24.126 1.00 93.44 93 LEU A N 1
ATOM 739 C CA . LEU A 1 93 ? 8.499 3.759 -23.737 1.00 93.44 93 LEU A CA 1
ATOM 740 C C . LEU A 1 93 ? 8.257 2.692 -22.663 1.00 93.44 93 LEU A C 1
ATOM 742 O O . LEU A 1 93 ? 7.607 2.953 -21.655 1.00 93.44 93 LEU A O 1
ATOM 746 N N . ARG A 1 94 ? 8.835 1.498 -22.843 1.00 95.75 94 ARG A N 1
ATOM 747 C CA . ARG A 1 94 ? 8.691 0.401 -21.879 1.00 95.75 94 ARG A CA 1
ATOM 748 C C . ARG A 1 94 ? 9.399 0.690 -20.552 1.00 95.75 94 ARG A C 1
ATOM 750 O O . ARG A 1 94 ? 8.951 0.216 -19.512 1.00 95.75 94 ARG A O 1
ATOM 757 N N . MET A 1 95 ? 10.511 1.426 -20.572 1.00 95.38 95 MET A N 1
ATOM 758 C CA . MET A 1 95 ? 11.163 1.885 -19.345 1.00 95.38 95 MET A CA 1
ATOM 759 C C . MET A 1 95 ? 10.296 2.908 -18.612 1.00 95.38 95 MET A C 1
ATOM 761 O O . MET A 1 95 ? 10.157 2.777 -17.401 1.00 95.38 95 MET A O 1
ATOM 765 N N . GLY A 1 96 ? 9.656 3.836 -19.328 1.00 95.12 96 GLY A N 1
ATOM 766 C CA . GLY A 1 96 ? 8.691 4.771 -18.743 1.00 95.12 96 GLY A CA 1
ATOM 767 C C . GLY A 1 96 ? 7.531 4.050 -18.051 1.00 95.12 96 GLY A C 1
ATOM 768 O O . GLY A 1 96 ? 7.277 4.283 -16.874 1.00 95.12 96 GLY A O 1
ATOM 769 N N . GLU A 1 97 ? 6.912 3.071 -18.720 1.00 96.69 97 GLU A N 1
ATOM 770 C CA . GLU A 1 97 ? 5.860 2.237 -18.112 1.00 96.69 97 GLU A CA 1
ATOM 771 C C . GLU A 1 97 ? 6.350 1.515 -16.842 1.00 96.69 97 GLU A C 1
ATOM 773 O O . GLU A 1 97 ? 5.635 1.428 -15.843 1.00 96.69 97 GLU A O 1
ATOM 778 N N . LEU A 1 98 ? 7.585 0.997 -16.847 1.00 97.75 98 LEU A N 1
ATOM 779 C CA . LEU A 1 98 ? 8.185 0.352 -15.674 1.00 97.75 98 LEU A CA 1
ATOM 780 C C . LEU A 1 98 ? 8.446 1.333 -14.525 1.00 97.75 98 LEU A C 1
ATOM 782 O O . LEU A 1 98 ? 8.301 0.957 -13.359 1.00 97.75 98 LEU A O 1
ATOM 786 N N . GLU A 1 99 ? 8.840 2.567 -14.827 1.00 96.75 99 GLU A N 1
ATOM 787 C CA . GLU A 1 99 ? 9.012 3.625 -13.832 1.00 96.75 99 GLU A CA 1
ATOM 788 C C . GLU A 1 99 ? 7.674 4.026 -13.207 1.00 96.75 99 GLU A C 1
ATOM 790 O O . GLU A 1 99 ? 7.591 4.128 -11.980 1.00 96.75 99 GLU A O 1
ATOM 795 N N . ASP A 1 100 ? 6.614 4.124 -14.009 1.00 96.75 100 ASP A N 1
ATOM 796 C CA . ASP A 1 100 ? 5.253 4.368 -13.528 1.00 96.75 100 ASP A CA 1
ATOM 797 C C . ASP A 1 100 ? 4.779 3.233 -12.611 1.00 96.75 100 ASP A C 1
ATOM 799 O O . ASP A 1 100 ? 4.336 3.477 -11.484 1.00 96.75 100 ASP A O 1
ATOM 803 N N . TYR A 1 101 ? 4.957 1.970 -13.022 1.00 97.94 101 TYR A N 1
ATOM 804 C CA . TYR A 1 101 ? 4.641 0.817 -12.171 1.00 97.94 101 TYR A CA 1
ATOM 805 C C . TYR A 1 101 ? 5.421 0.834 -10.854 1.00 97.94 101 TYR A C 1
ATOM 807 O O . TYR A 1 101 ? 4.869 0.530 -9.795 1.00 97.94 101 TYR A O 1
ATOM 815 N N . LYS A 1 102 ? 6.701 1.211 -10.892 1.00 97.94 102 LYS A N 1
ATOM 816 C CA . LYS A 1 102 ? 7.536 1.339 -9.694 1.00 97.94 102 LYS A CA 1
ATOM 817 C C . LYS A 1 102 ? 7.020 2.435 -8.758 1.00 97.94 102 LYS A C 1
ATOM 819 O O . LYS A 1 102 ? 7.051 2.246 -7.540 1.00 97.94 102 LYS A O 1
ATOM 824 N N . LEU A 1 103 ? 6.565 3.568 -9.294 1.00 97.44 103 LEU A N 1
ATOM 825 C CA . LEU A 1 103 ? 5.984 4.655 -8.504 1.00 97.44 103 LEU A CA 1
ATOM 826 C C . LEU A 1 103 ? 4.663 4.236 -7.856 1.00 97.44 103 LEU A C 1
ATOM 828 O O . LEU A 1 103 ? 4.495 4.445 -6.653 1.00 97.44 103 LEU A O 1
ATOM 832 N N . HIS A 1 104 ? 3.776 3.584 -8.610 1.00 97.88 104 HIS A N 1
ATOM 833 C CA . HIS A 1 104 ? 2.530 3.036 -8.074 1.00 97.88 104 HIS A CA 1
ATOM 834 C C . HIS A 1 104 ? 2.792 2.026 -6.956 1.00 97.88 104 HIS A C 1
ATOM 836 O O . HIS A 1 104 ? 2.264 2.185 -5.859 1.00 97.88 104 HIS A O 1
ATOM 842 N N . LEU A 1 105 ? 3.702 1.072 -7.167 1.00 98.12 105 LEU A N 1
ATOM 843 C CA . LEU A 1 105 ? 4.041 0.076 -6.149 1.00 98.12 105 LEU A CA 1
ATOM 844 C C . LEU A 1 105 ? 4.608 0.715 -4.871 1.00 98.12 105 LEU A C 1
ATOM 846 O O . LEU A 1 105 ? 4.330 0.260 -3.763 1.00 98.12 105 LEU A O 1
ATOM 850 N N . LYS A 1 106 ? 5.401 1.784 -5.007 1.00 97.94 106 LYS A N 1
ATOM 851 C CA . LYS A 1 106 ? 5.919 2.538 -3.858 1.00 97.94 106 LYS A CA 1
ATOM 852 C C . LYS A 1 106 ? 4.795 3.239 -3.090 1.00 97.94 106 LYS A C 1
ATOM 854 O O . LYS A 1 106 ? 4.830 3.253 -1.861 1.00 97.94 106 LYS A O 1
ATOM 859 N N . SER A 1 107 ? 3.823 3.808 -3.802 1.00 97.88 107 SER A N 1
ATOM 860 C CA . SER A 1 107 ? 2.634 4.421 -3.205 1.00 97.88 107 SER A CA 1
ATOM 861 C C . SER A 1 107 ? 1.799 3.387 -2.450 1.00 97.88 107 SER A C 1
ATOM 863 O O . SER A 1 107 ? 1.464 3.604 -1.287 1.00 97.88 107 SER A O 1
ATOM 865 N N . ASP A 1 108 ? 1.536 2.236 -3.071 1.00 98.12 108 ASP A N 1
ATOM 866 C CA . ASP A 1 108 ? 0.760 1.149 -2.468 1.00 98.12 108 ASP A CA 1
ATOM 867 C C . ASP A 1 108 ? 1.440 0.607 -1.207 1.00 98.12 108 ASP A C 1
ATOM 869 O O . ASP A 1 108 ? 0.781 0.392 -0.194 1.00 98.12 108 ASP A O 1
ATOM 873 N N . MET A 1 109 ? 2.770 0.457 -1.222 1.00 97.94 109 MET A N 1
ATOM 874 C CA . MET A 1 109 ? 3.519 0.050 -0.027 1.00 97.94 109 MET A CA 1
ATOM 875 C C . MET A 1 109 ? 3.481 1.093 1.090 1.00 97.94 109 MET A C 1
ATOM 877 O O . MET A 1 109 ? 3.426 0.722 2.260 1.00 97.94 109 MET A O 1
ATOM 881 N N . SER A 1 110 ? 3.481 2.387 0.757 1.00 97.81 110 SER A N 1
ATOM 882 C CA . SER A 1 110 ? 3.304 3.447 1.757 1.00 97.81 110 SER A CA 1
ATOM 883 C C . SER A 1 110 ? 1.919 3.369 2.396 1.00 97.81 110 SER A C 1
ATOM 885 O O . SER A 1 110 ? 1.811 3.364 3.618 1.00 97.81 110 SER A O 1
ATOM 887 N N . SER A 1 111 ? 0.870 3.232 1.579 1.00 97.88 111 SER A N 1
ATOM 888 C CA . SER A 1 111 ? -0.505 3.095 2.066 1.00 97.88 111 SER A CA 1
ATOM 889 C C . SER A 1 111 ? -0.687 1.833 2.913 1.00 97.88 111 SER A C 1
ATOM 891 O O . SER A 1 111 ? -1.308 1.879 3.973 1.00 97.88 111 SER A O 1
ATOM 893 N N . LEU A 1 112 ? -0.090 0.710 2.502 1.00 98.31 112 LEU A N 1
ATOM 894 C CA . LEU A 1 112 ? -0.118 -0.520 3.286 1.00 98.31 112 LEU A CA 1
ATOM 895 C C . LEU A 1 112 ? 0.548 -0.324 4.654 1.00 98.31 112 LEU A C 1
ATOM 897 O O . LEU A 1 112 ? -0.036 -0.712 5.664 1.00 98.31 112 LEU A O 1
ATOM 901 N N . ASN A 1 113 ? 1.715 0.321 4.713 1.00 98.06 113 ASN A N 1
ATOM 902 C CA . ASN A 1 113 ? 2.377 0.618 5.985 1.00 98.06 113 ASN A CA 1
ATOM 903 C C . ASN A 1 113 ? 1.499 1.477 6.906 1.00 98.06 113 ASN A C 1
ATOM 905 O O . ASN A 1 113 ? 1.364 1.150 8.080 1.00 98.06 113 ASN A O 1
ATOM 909 N N . GLU A 1 114 ? 0.820 2.497 6.374 1.00 97.88 114 GLU A N 1
ATOM 910 C CA . GLU A 1 114 ? -0.119 3.313 7.159 1.00 97.88 114 GLU A CA 1
ATOM 911 C C . GLU A 1 114 ? -1.256 2.467 7.756 1.00 97.88 114 GLU A C 1
ATOM 913 O O . GLU A 1 114 ? -1.619 2.635 8.923 1.00 97.88 114 GLU A O 1
ATOM 918 N N . THR A 1 115 ? -1.804 1.516 6.988 1.00 98.25 115 THR A N 1
ATOM 919 C CA . THR A 1 115 ? -2.837 0.605 7.513 1.00 98.25 115 THR A CA 1
ATOM 920 C C . THR A 1 115 ? -2.296 -0.337 8.588 1.00 98.25 115 THR A C 1
ATOM 922 O O . THR A 1 115 ? -2.992 -0.607 9.567 1.00 98.25 115 THR A O 1
ATOM 925 N N . VAL A 1 116 ? -1.054 -0.808 8.445 1.00 98.38 116 VAL A N 1
ATOM 926 C CA . VAL A 1 116 ? -0.387 -1.658 9.441 1.00 98.38 116 VAL A CA 1
ATOM 927 C C . VAL A 1 116 ? -0.143 -0.885 10.735 1.00 98.38 116 VAL A C 1
ATOM 929 O O . VAL A 1 116 ? -0.421 -1.414 11.812 1.00 98.38 116 VAL A O 1
ATOM 932 N N . ASP A 1 117 ? 0.294 0.370 10.652 1.00 98.38 117 ASP A N 1
ATOM 933 C CA . ASP A 1 117 ? 0.500 1.231 11.819 1.00 98.38 117 ASP A CA 1
ATOM 934 C C . ASP A 1 117 ? -0.824 1.501 12.551 1.00 98.38 117 ASP A C 1
ATOM 936 O O . ASP A 1 117 ? -0.906 1.372 13.777 1.00 98.38 117 ASP A O 1
ATOM 940 N N . ALA A 1 118 ? -1.897 1.795 11.808 1.00 98.19 118 ALA A N 1
ATOM 941 C CA . ALA A 1 118 ? -3.230 1.996 12.376 1.00 98.19 118 ALA A CA 1
ATOM 942 C C . ALA A 1 118 ? -3.756 0.738 13.090 1.00 98.19 118 ALA A C 1
ATOM 944 O O . ALA A 1 118 ? -4.271 0.824 14.209 1.00 98.19 118 ALA A O 1
ATOM 945 N N . LEU A 1 119 ? -3.596 -0.438 12.473 1.00 98.31 119 LEU A N 1
ATOM 946 C CA . LEU A 1 119 ? -3.969 -1.713 13.087 1.00 98.31 119 LEU A CA 1
ATOM 947 C C . LEU A 1 119 ? -3.119 -2.015 14.325 1.00 98.31 119 LEU A C 1
ATOM 949 O O . LEU A 1 119 ? -3.664 -2.456 15.335 1.00 98.31 119 LEU A O 1
ATOM 953 N N . SER A 1 120 ? -1.820 -1.720 14.284 1.00 98.44 120 SER A N 1
ATOM 954 C CA . SER A 1 120 ? -0.911 -1.916 15.419 1.00 98.44 120 SER A CA 1
ATOM 955 C C . SER A 1 120 ? -1.325 -1.069 16.623 1.00 98.44 120 SER A C 1
ATOM 957 O O . SER A 1 120 ? -1.412 -1.582 17.738 1.00 98.44 120 SER A O 1
ATOM 959 N N . MET A 1 121 ? -1.683 0.202 16.408 1.00 98.31 121 MET A N 1
ATOM 960 C CA . MET A 1 121 ? -2.236 1.041 17.476 1.00 98.31 121 MET A CA 1
ATOM 961 C C . MET A 1 121 ? -3.563 0.495 18.013 1.00 98.3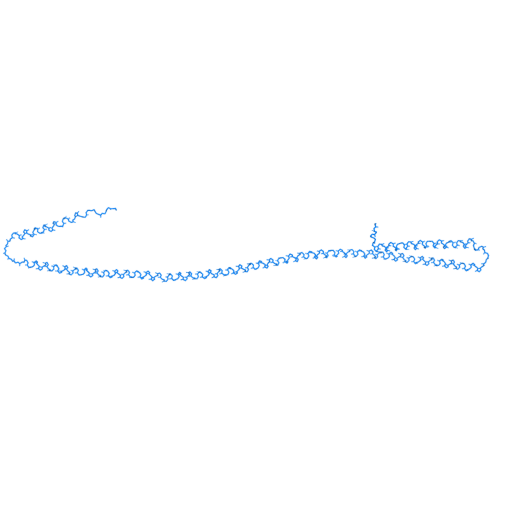1 121 MET A C 1
ATOM 963 O O . MET A 1 121 ? -3.789 0.521 19.224 1.00 98.31 121 MET A O 1
ATOM 967 N N . ARG A 1 122 ? -4.443 -0.017 17.140 1.00 98.31 122 ARG A N 1
ATOM 968 C CA . ARG A 1 122 ? -5.730 -0.574 17.577 1.00 98.31 122 ARG A CA 1
ATOM 969 C C . ARG A 1 122 ? -5.559 -1.834 18.424 1.00 98.31 122 ARG A C 1
ATOM 971 O O . ARG A 1 122 ? -6.327 -2.014 19.364 1.00 98.31 122 ARG A O 1
ATOM 978 N N . VAL A 1 123 ? -4.563 -2.672 18.132 1.00 98.62 123 VAL A N 1
ATOM 979 C CA . VAL A 1 123 ? -4.230 -3.842 18.962 1.00 98.62 123 VAL A CA 1
ATOM 980 C C . VAL A 1 123 ? -3.850 -3.404 20.374 1.00 98.62 123 VAL A C 1
ATOM 982 O O . VAL A 1 123 ? -4.467 -3.872 21.323 1.00 98.62 123 VAL A O 1
ATOM 985 N N . VAL A 1 124 ? -2.937 -2.439 20.513 1.00 98.56 124 VAL A N 1
ATOM 986 C CA . VAL A 1 124 ? -2.520 -1.926 21.832 1.00 98.56 124 VAL A CA 1
ATOM 987 C C . VAL A 1 124 ? -3.701 -1.336 22.611 1.00 98.56 124 VAL A C 1
ATOM 989 O O . VAL A 1 124 ? -3.834 -1.556 23.812 1.00 98.56 124 VAL A O 1
ATOM 992 N N . GLN A 1 125 ? -4.598 -0.608 21.939 1.00 98.12 125 GLN A N 1
ATOM 993 C CA . GLN A 1 125 ? -5.815 -0.089 22.575 1.00 98.12 125 GLN A CA 1
ATOM 994 C C . GLN A 1 125 ? -6.714 -1.211 23.100 1.00 98.12 125 GLN A C 1
ATOM 996 O O . GLN A 1 125 ? -7.164 -1.144 24.238 1.00 98.12 125 GLN A O 1
ATOM 1001 N N . LEU A 1 126 ? -6.957 -2.243 22.288 1.00 98.50 126 LEU A N 1
ATOM 1002 C CA . LEU A 1 126 ? -7.775 -3.389 22.682 1.00 98.50 126 LEU A CA 1
ATOM 1003 C C . LEU A 1 126 ? -7.140 -4.187 23.827 1.00 98.50 126 LEU A C 1
ATOM 1005 O O . LEU A 1 126 ? -7.860 -4.678 24.691 1.00 98.50 126 LEU A O 1
ATOM 1009 N N . GLU A 1 127 ? -5.813 -4.312 23.852 1.00 98.44 127 GLU A N 1
ATOM 1010 C CA . GLU A 1 127 ? -5.089 -4.943 24.959 1.00 98.44 127 GLU A CA 1
ATOM 1011 C C . GLU A 1 127 ? -5.272 -4.160 26.264 1.00 98.44 127 GLU A C 1
ATOM 1013 O O . GLU A 1 127 ? -5.573 -4.763 27.292 1.00 98.44 127 GLU A O 1
ATOM 1018 N N . ASN A 1 128 ? -5.186 -2.827 26.222 1.00 98.38 128 ASN A N 1
ATOM 1019 C CA . ASN A 1 128 ? -5.444 -1.985 27.394 1.00 98.38 128 ASN A CA 1
ATOM 1020 C C . ASN A 1 128 ? -6.904 -2.088 27.864 1.00 98.38 128 ASN A C 1
ATOM 1022 O O . ASN A 1 128 ? -7.144 -2.331 29.044 1.00 98.38 128 ASN A O 1
ATOM 1026 N N . GLU A 1 129 ? -7.872 -1.983 26.944 1.00 98.56 129 GLU A N 1
ATOM 1027 C CA . GLU A 1 129 ? -9.304 -2.154 27.244 1.00 98.56 129 GLU A CA 1
ATOM 1028 C C . GLU A 1 129 ? -9.576 -3.528 27.893 1.00 98.56 129 GLU A C 1
ATOM 1030 O O . GLU A 1 129 ? -10.384 -3.648 28.816 1.00 98.56 129 GLU A O 1
ATOM 1035 N N . LEU A 1 130 ? -8.885 -4.579 27.434 1.00 98.56 130 LEU A N 1
ATOM 1036 C CA . LEU A 1 130 ? -9.004 -5.925 27.989 1.00 98.56 130 LEU A CA 1
ATOM 1037 C C . LEU A 1 130 ? -8.456 -6.011 29.418 1.00 98.56 130 LEU A C 1
ATOM 1039 O O . LEU A 1 130 ? -9.096 -6.640 30.262 1.00 98.56 130 LEU A O 1
ATOM 1043 N N . VAL A 1 131 ? -7.299 -5.405 29.689 1.00 98.62 131 VAL A N 1
ATOM 1044 C CA . VAL A 1 131 ? -6.700 -5.372 31.033 1.00 98.62 131 VAL A CA 1
ATOM 1045 C C . VAL A 1 131 ? -7.605 -4.610 32.002 1.00 98.62 131 VAL A C 1
ATOM 1047 O O . VAL A 1 131 ? -7.960 -5.151 33.047 1.00 98.62 131 VAL A O 1
ATOM 1050 N N . GLU A 1 132 ? -8.076 -3.420 31.627 1.00 98.44 132 GLU A N 1
ATOM 1051 C CA . GLU A 1 132 ? -9.001 -2.624 32.449 1.00 98.44 132 GLU A CA 1
ATOM 1052 C C . GLU A 1 132 ? -10.293 -3.399 32.767 1.00 98.44 132 GLU A C 1
ATOM 1054 O O . GLU A 1 132 ? -10.771 -3.416 33.905 1.00 98.44 132 GLU A O 1
ATOM 1059 N N . ALA A 1 133 ? -10.851 -4.104 31.776 1.00 98.12 133 ALA A N 1
ATOM 1060 C CA . ALA A 1 133 ? -12.033 -4.936 31.974 1.00 98.12 133 ALA A CA 1
ATOM 1061 C C . ALA A 1 133 ? -11.774 -6.126 32.916 1.00 98.12 133 ALA A C 1
ATOM 1063 O O . ALA A 1 133 ? -12.669 -6.517 33.672 1.00 98.12 133 ALA A O 1
ATOM 1064 N N . GLN A 1 134 ? -10.573 -6.714 32.882 1.00 98.31 134 GLN A N 1
ATOM 1065 C CA . GLN A 1 134 ? -10.179 -7.794 33.789 1.00 98.31 134 GLN A CA 1
ATOM 1066 C C . GLN A 1 134 ? -10.058 -7.296 35.233 1.00 98.31 134 GLN A C 1
ATOM 1068 O O . GLN A 1 134 ? -10.652 -7.906 36.122 1.00 98.31 134 GLN A O 1
ATOM 1073 N N . GLU A 1 135 ? -9.388 -6.166 35.459 1.00 98.25 135 GLU A N 1
ATOM 1074 C CA . GLU A 1 135 ? -9.252 -5.549 36.787 1.00 98.25 135 GLU A CA 1
ATOM 1075 C C . GLU A 1 135 ? -10.618 -5.177 37.388 1.00 98.25 135 GLU A C 1
ATOM 1077 O O . GLU A 1 135 ? -10.905 -5.449 38.562 1.00 98.25 135 GLU A O 1
ATOM 1082 N N . LEU A 1 136 ? -11.512 -4.613 36.568 1.00 98.44 136 LEU A N 1
ATOM 1083 C CA . LEU A 1 136 ? -12.877 -4.309 36.989 1.00 98.44 136 LEU A CA 1
ATOM 1084 C C . LEU A 1 136 ? -13.653 -5.582 37.349 1.00 98.44 136 LEU A C 1
ATOM 1086 O O . LEU A 1 136 ? -14.368 -5.606 38.354 1.00 98.44 136 LEU A O 1
ATOM 1090 N N . ARG A 1 137 ? -13.513 -6.655 36.558 1.00 98.44 137 ARG A N 1
ATOM 1091 C CA . ARG A 1 137 ? -14.170 -7.938 36.840 1.00 98.44 137 ARG A CA 1
ATOM 1092 C C . ARG A 1 137 ? -13.711 -8.514 38.176 1.00 98.44 137 ARG A C 1
ATOM 1094 O O . ARG A 1 137 ? -14.558 -8.925 38.963 1.00 98.44 137 ARG A O 1
ATOM 1101 N N . GLU A 1 138 ? -12.408 -8.526 38.439 1.00 98.19 138 GLU A N 1
ATOM 1102 C CA . GLU A 1 138 ? -11.848 -9.017 39.705 1.00 98.19 138 GLU A CA 1
ATOM 1103 C C . GLU A 1 138 ? -12.358 -8.207 40.902 1.00 98.19 138 GLU A C 1
ATOM 1105 O O . GLU A 1 138 ? -12.772 -8.779 41.914 1.00 98.19 138 GLU A O 1
ATOM 1110 N N . THR A 1 139 ? -12.423 -6.882 40.758 1.00 98.38 139 THR A N 1
ATOM 1111 C CA . THR A 1 139 ? -12.976 -5.986 41.785 1.00 98.38 139 THR A CA 1
ATOM 1112 C C . THR A 1 139 ? -14.439 -6.319 42.087 1.00 98.38 139 THR A C 1
ATOM 1114 O O . THR A 1 139 ? -14.814 -6.514 43.244 1.00 98.38 139 THR A O 1
ATOM 1117 N N . LEU A 1 140 ? -15.269 -6.460 41.050 1.00 98.19 140 LEU A N 1
ATOM 1118 C CA . LEU A 1 140 ? -16.687 -6.798 41.199 1.00 98.19 140 LEU A CA 1
ATOM 1119 C C . LEU A 1 140 ? -16.904 -8.203 41.780 1.00 98.19 140 LEU A C 1
ATOM 1121 O O . LEU A 1 140 ? -17.833 -8.415 42.563 1.00 98.19 140 LEU A O 1
ATOM 1125 N N . GLU A 1 141 ? -16.068 -9.177 41.416 1.00 98.19 141 GLU A N 1
ATOM 1126 C CA . GLU A 1 141 ? -16.106 -10.524 41.995 1.00 98.19 141 GLU A CA 1
ATOM 1127 C C . GLU A 1 141 ? -15.796 -10.498 43.495 1.00 98.19 141 GLU A C 1
ATOM 1129 O O . GLU A 1 141 ? -16.498 -11.149 44.279 1.00 98.19 141 GLU A O 1
ATOM 1134 N N . TRP A 1 142 ? -14.805 -9.702 43.904 1.00 98.12 142 TRP A N 1
ATOM 1135 C CA . TRP A 1 142 ? -14.475 -9.505 45.310 1.00 98.12 142 TRP A CA 1
ATOM 1136 C C . TRP A 1 142 ? -15.614 -8.824 46.080 1.00 98.12 142 TRP A C 1
ATOM 1138 O O . TRP A 1 142 ? -16.041 -9.331 47.121 1.00 98.12 142 TRP A O 1
ATOM 1148 N N . GLU A 1 143 ? -16.178 -7.734 45.550 1.00 98.12 143 GLU A N 1
ATOM 1149 C CA . GLU A 1 143 ? -17.316 -7.042 46.169 1.00 98.12 143 GLU A CA 1
ATOM 1150 C C . GLU A 1 143 ? -18.525 -7.968 46.318 1.00 98.12 143 GLU A C 1
ATOM 1152 O O . GLU A 1 143 ? -19.147 -8.032 47.381 1.00 98.12 143 GLU A O 1
ATOM 1157 N N . LYS A 1 144 ? -18.841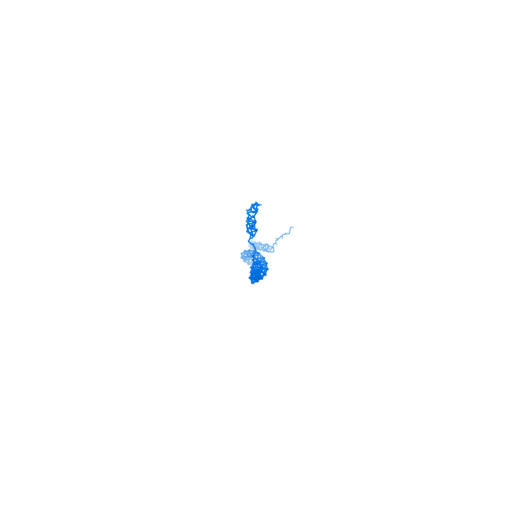 -8.750 45.280 1.00 98.19 144 LYS A N 1
ATOM 1158 C CA . LYS A 1 144 ? -19.923 -9.740 45.316 1.00 98.19 144 LYS A CA 1
ATOM 1159 C C . LYS A 1 144 ? -19.704 -10.774 46.420 1.00 98.19 144 LYS A C 1
ATOM 1161 O O . LYS A 1 144 ? -20.662 -11.136 47.109 1.00 98.19 144 LYS A O 1
ATOM 1166 N N . ALA A 1 145 ? -18.475 -11.261 46.586 1.00 98.06 145 ALA A N 1
ATOM 1167 C CA . ALA A 1 145 ? -18.137 -12.198 47.650 1.00 98.06 145 ALA A CA 1
ATOM 1168 C C . ALA A 1 145 ? -18.294 -11.559 49.041 1.00 98.06 145 ALA A C 1
ATOM 1170 O O . ALA A 1 145 ? -18.874 -12.184 49.933 1.00 98.06 145 ALA A O 1
ATOM 1171 N N . ASP A 1 146 ? -17.863 -10.306 49.221 1.00 98.06 146 ASP A N 1
ATOM 1172 C CA . ASP A 1 146 ? -18.016 -9.591 50.492 1.00 98.06 146 ASP A CA 1
ATOM 1173 C C . ASP A 1 146 ? -19.489 -9.310 50.825 1.00 98.06 146 ASP A C 1
ATOM 1175 O O . ASP A 1 146 ? -19.931 -9.570 51.946 1.00 98.06 146 ASP A O 1
ATOM 1179 N N . PHE A 1 147 ? -20.294 -8.871 49.851 1.00 97.88 147 PHE A N 1
ATOM 1180 C CA . PHE A 1 147 ? -21.736 -8.688 50.041 1.00 97.88 147 PHE A CA 1
ATOM 1181 C C . PHE A 1 147 ? -22.440 -9.993 50.398 1.00 97.88 147 PHE A C 1
ATOM 1183 O O . PHE A 1 147 ? -23.274 -10.005 51.305 1.00 97.88 147 PHE A O 1
ATOM 1190 N N . LYS A 1 148 ? -22.088 -11.099 49.730 1.00 98.25 148 LYS A N 1
ATOM 1191 C CA . LYS A 1 148 ? -22.629 -12.422 50.052 1.00 98.25 148 LYS A CA 1
ATOM 1192 C C . LYS A 1 148 ? -22.313 -12.807 51.499 1.00 98.25 148 LYS A C 1
ATOM 1194 O O . LYS A 1 148 ? -23.223 -13.187 52.232 1.00 98.25 148 LYS A O 1
ATOM 1199 N N . ARG A 1 149 ? -21.063 -12.626 51.933 1.00 98.00 149 ARG A N 1
ATOM 1200 C CA . ARG A 1 149 ? -20.641 -12.878 53.317 1.00 98.00 149 ARG A CA 1
ATOM 1201 C C . ARG A 1 149 ? -21.428 -12.026 54.317 1.00 98.00 149 ARG A C 1
ATOM 1203 O O . ARG A 1 149 ? -21.983 -12.561 55.271 1.00 98.00 149 ARG A O 1
ATOM 1210 N N . ARG A 1 150 ? -21.542 -10.711 54.090 1.00 97.62 150 ARG A N 1
ATOM 1211 C CA . ARG A 1 150 ? -22.306 -9.806 54.976 1.00 97.62 150 ARG A CA 1
ATOM 1212 C C . ARG A 1 150 ? -23.790 -10.158 55.037 1.00 97.62 150 ARG A C 1
ATOM 1214 O O . ARG A 1 150 ? -24.409 -10.041 56.097 1.00 97.62 150 ARG A O 1
ATOM 1221 N N . TYR A 1 151 ? -24.367 -10.572 53.911 1.00 97.75 151 TYR A N 1
ATOM 1222 C CA . TYR A 1 151 ? -25.750 -11.028 53.849 1.00 97.75 151 TYR A CA 1
ATOM 1223 C C . TYR A 1 151 ? -25.944 -12.284 54.700 1.00 97.75 151 TYR A C 1
ATOM 1225 O O . TYR A 1 151 ? -26.814 -12.297 55.567 1.00 97.75 151 TYR A O 1
ATOM 1233 N N . GLU A 1 152 ? -25.091 -13.296 54.523 1.00 97.38 152 GLU A N 1
ATOM 1234 C CA . GLU A 1 152 ? -25.117 -14.526 55.320 1.00 97.38 152 GLU A CA 1
ATOM 1235 C C . GLU A 1 152 ? -24.948 -14.232 56.818 1.00 97.38 152 GLU A C 1
ATOM 1237 O O . GLU A 1 152 ? -25.742 -14.720 57.621 1.00 97.38 152 GLU A O 1
ATOM 1242 N N . GLU A 1 153 ? -23.995 -13.377 57.206 1.00 97.19 153 GLU A N 1
ATOM 1243 C CA . GLU A 1 153 ? -23.814 -12.937 58.598 1.00 97.19 153 GLU A CA 1
ATOM 1244 C C . GLU A 1 153 ? -25.075 -12.256 59.161 1.00 97.19 153 GLU A C 1
ATOM 1246 O O . GLU A 1 153 ? -25.454 -12.482 60.311 1.00 97.19 153 GLU A O 1
ATOM 1251 N N . THR A 1 154 ? -25.746 -11.424 58.363 1.00 96.00 154 THR A N 1
ATOM 1252 C CA . THR A 1 154 ? -26.973 -10.723 58.773 1.00 96.00 154 THR A CA 1
ATOM 1253 C C . THR A 1 154 ? -28.145 -11.688 58.925 1.00 96.00 154 THR A C 1
ATOM 1255 O O . THR A 1 154 ? -28.895 -11.591 59.895 1.00 96.00 154 THR A O 1
ATOM 1258 N N . VAL A 1 155 ? -28.277 -12.651 58.010 1.00 97.00 155 VAL A N 1
ATOM 1259 C CA . VAL A 1 155 ? -29.284 -13.718 58.086 1.00 97.00 155 VAL A CA 1
ATOM 1260 C C . VAL A 1 155 ? -29.081 -14.564 59.344 1.00 97.00 155 VAL A C 1
ATOM 1262 O O . VAL A 1 155 ? -30.051 -14.810 60.059 1.00 97.00 155 VAL A O 1
ATOM 1265 N N . HIS A 1 156 ? -27.839 -14.945 59.664 1.00 95.31 156 HIS A N 1
ATOM 1266 C CA . HIS A 1 156 ? -27.529 -15.675 60.899 1.00 95.31 156 HIS A CA 1
ATOM 1267 C C . HIS A 1 156 ? -27.900 -14.853 62.139 1.00 95.31 156 HIS A C 1
ATOM 1269 O O . HIS A 1 156 ? -28.667 -15.329 62.971 1.00 95.31 156 HIS A O 1
ATOM 1275 N N . LYS A 1 157 ? -27.473 -13.584 62.218 1.00 94.94 157 LYS A N 1
ATOM 1276 C CA . LYS A 1 157 ? -27.836 -12.684 63.331 1.00 94.94 157 LYS A CA 1
ATOM 1277 C C . LYS A 1 157 ? -29.349 -12.524 63.489 1.00 94.94 157 LYS A C 1
ATOM 1279 O O . LYS A 1 157 ? -29.852 -12.479 64.608 1.00 94.94 157 LYS A O 1
ATOM 1284 N N . TYR A 1 158 ? -30.082 -12.428 62.382 1.00 92.69 158 TYR A N 1
ATOM 1285 C CA . TYR A 1 158 ? -31.539 -12.333 62.404 1.00 92.69 158 TYR A CA 1
ATOM 1286 C C . TYR A 1 158 ? -32.195 -13.633 62.894 1.00 92.69 158 TYR A C 1
ATOM 1288 O O . TYR A 1 158 ? -33.116 -13.583 63.708 1.00 92.69 158 TYR A O 1
ATOM 1296 N N . SER A 1 159 ? -31.695 -14.789 62.453 1.00 93.00 159 SER A N 1
ATOM 1297 C CA . SER A 1 159 ? -32.129 -16.104 62.937 1.00 93.00 159 SER A CA 1
ATOM 1298 C C . SER A 1 159 ? -31.868 -16.277 64.441 1.00 93.00 159 SER A C 1
ATOM 1300 O O . SER A 1 159 ? -32.756 -16.708 65.179 1.00 93.00 159 SER A O 1
ATOM 1302 N N . ASP A 1 160 ? -30.691 -15.875 64.925 1.00 91.12 160 ASP A N 1
ATOM 1303 C CA . ASP A 1 160 ? -30.337 -15.891 66.351 1.00 91.12 160 ASP A CA 1
ATOM 1304 C C . ASP A 1 160 ? -31.236 -14.955 67.171 1.00 91.12 160 ASP A C 1
ATOM 1306 O O . ASP A 1 160 ? -31.715 -15.301 68.254 1.00 91.12 160 ASP A O 1
ATOM 1310 N N . PHE A 1 161 ? -31.537 -13.769 66.641 1.00 88.12 161 PHE A N 1
ATOM 1311 C CA . PHE A 1 161 ? -32.487 -12.853 67.266 1.00 88.12 161 PHE A CA 1
ATOM 1312 C C . PHE A 1 161 ? -33.898 -13.457 67.341 1.00 88.12 161 PHE A C 1
ATOM 1314 O O . PHE A 1 161 ? -34.550 -13.389 68.384 1.00 88.12 161 PHE A O 1
ATOM 1321 N N . LEU A 1 162 ? -34.374 -14.087 66.263 1.00 86.44 162 LEU A N 1
ATOM 1322 C CA . LEU A 1 162 ? -35.677 -14.753 66.240 1.00 86.44 162 LEU A CA 1
ATOM 1323 C C . LEU A 1 162 ? -35.757 -15.952 67.187 1.00 86.44 162 LEU A C 1
ATOM 1325 O O . LEU A 1 162 ? -36.826 -16.185 67.739 1.00 86.44 162 LEU A O 1
ATOM 1329 N N . SER A 1 163 ? -34.674 -16.702 67.395 1.00 85.31 163 SER A N 1
ATOM 1330 C CA . SER A 1 163 ? -34.666 -17.852 68.310 1.00 85.31 163 SER A CA 1
ATOM 1331 C C . SER A 1 163 ? -34.569 -17.442 69.787 1.00 85.31 163 SER A C 1
ATOM 1333 O O . SER A 1 163 ? -35.146 -18.092 70.660 1.00 85.31 163 SER A O 1
ATOM 1335 N N . THR A 1 164 ? -33.904 -16.325 70.089 1.00 78.81 164 THR A N 1
ATOM 1336 C CA . THR A 1 164 ? -33.750 -15.810 71.462 1.00 78.81 164 THR A CA 1
ATOM 1337 C C . THR A 1 164 ? -34.954 -14.999 71.955 1.00 78.81 164 THR A C 1
ATOM 1339 O O . THR A 1 164 ? -35.277 -15.046 73.145 1.00 78.81 164 THR A O 1
ATOM 1342 N N . LYS A 1 165 ? -35.670 -14.300 71.066 1.00 68.31 165 LYS A N 1
ATOM 1343 C CA . LYS A 1 165 ? -36.854 -13.482 71.396 1.00 68.31 165 LYS A CA 1
ATOM 1344 C C . LYS A 1 165 ? -38.052 -14.244 72.012 1.00 68.31 165 LYS A C 1
ATOM 1346 O O . LYS A 1 165 ? -38.614 -13.734 72.983 1.00 68.31 165 LYS A O 1
ATOM 1351 N N . PRO A 1 166 ? -38.476 -15.432 71.530 1.00 60.97 166 PRO A N 1
ATOM 1352 C CA . PRO A 1 166 ? -39.560 -16.181 72.166 1.00 60.97 166 PRO A CA 1
ATOM 1353 C C . PRO A 1 166 ? -39.143 -16.690 73.547 1.00 60.97 166 PRO A C 1
ATOM 1355 O O . PRO A 1 166 ? -39.950 -16.679 74.472 1.00 60.97 166 PRO A O 1
ATOM 1358 N N . ASN A 1 167 ? -37.871 -17.054 73.727 1.00 58.97 167 ASN A N 1
ATOM 1359 C CA . ASN A 1 167 ? -37.374 -17.532 75.012 1.00 58.97 167 ASN A CA 1
ATOM 1360 C C . ASN A 1 167 ? -37.357 -16.422 76.068 1.00 58.97 167 ASN A C 1
ATOM 1362 O O . ASN A 1 167 ? -37.821 -16.642 77.181 1.00 58.97 167 ASN A O 1
ATOM 1366 N N . SER A 1 168 ? -36.899 -15.214 75.739 1.00 60.16 168 SER A N 1
ATOM 1367 C CA . SER A 1 168 ? -36.864 -14.112 76.711 1.00 60.16 168 SER A CA 1
ATOM 1368 C C . SER A 1 168 ? -38.257 -13.589 77.077 1.00 60.16 168 SER A C 1
ATOM 1370 O O . SER A 1 168 ? -38.521 -13.353 78.256 1.00 60.16 168 SER A O 1
ATOM 1372 N N . SER A 1 169 ? -39.169 -13.479 76.103 1.00 63.25 169 SER A N 1
ATOM 1373 C CA . SER A 1 169 ? -40.560 -13.070 76.345 1.00 63.25 169 SER A CA 1
ATOM 1374 C C . SER A 1 169 ? -41.310 -14.083 77.215 1.00 63.25 169 SER A C 1
ATOM 1376 O O . SER A 1 169 ? -41.951 -13.698 78.193 1.00 63.25 169 SER A O 1
ATOM 1378 N N . ASN A 1 170 ? -41.185 -15.378 76.908 1.00 61.31 170 ASN A N 1
ATOM 1379 C CA . ASN A 1 170 ? -41.862 -16.433 77.662 1.00 61.31 170 ASN A CA 1
ATOM 1380 C C . ASN A 1 170 ? -41.290 -16.580 79.078 1.00 61.31 170 ASN A C 1
ATOM 1382 O O . ASN A 1 170 ? -42.045 -16.767 80.026 1.00 61.31 170 ASN A O 1
ATOM 1386 N N . ILE A 1 171 ? -39.969 -16.452 79.256 1.00 64.19 171 ILE A N 1
ATOM 1387 C CA . ILE A 1 171 ? -39.344 -16.520 80.586 1.00 64.19 171 ILE A CA 1
ATOM 1388 C C . ILE A 1 171 ? -39.801 -15.353 81.469 1.00 64.19 171 ILE A C 1
ATOM 1390 O O . ILE A 1 171 ? -40.068 -15.558 82.653 1.00 64.19 171 ILE A O 1
ATOM 1394 N N . LEU A 1 172 ? -39.898 -14.138 80.921 1.00 69.25 172 LEU A N 1
ATOM 1395 C CA . LEU A 1 172 ? -40.318 -12.970 81.696 1.00 69.25 172 LEU A CA 1
ATOM 1396 C C . LEU A 1 172 ? -41.799 -13.061 82.093 1.00 69.25 172 LEU A C 1
ATOM 1398 O O . LEU A 1 172 ? -42.128 -12.853 83.260 1.00 69.25 172 LEU A O 1
ATOM 1402 N N . GLN A 1 173 ? -42.670 -13.439 81.150 1.00 70.88 173 GLN A N 1
ATOM 1403 C CA . GLN A 1 173 ? -44.102 -13.616 81.406 1.00 70.88 173 GLN A CA 1
ATOM 1404 C C . GLN A 1 173 ? -44.376 -14.743 82.405 1.00 70.88 173 GLN A C 1
ATOM 1406 O O . GLN A 1 173 ? -45.162 -14.552 83.329 1.00 70.88 173 GLN A O 1
ATOM 1411 N N . ASN A 1 174 ? -43.687 -15.881 82.283 1.00 71.31 174 ASN A N 1
ATOM 1412 C CA . ASN A 1 174 ? -43.862 -16.999 83.211 1.00 71.31 174 ASN A CA 1
ATOM 1413 C C . ASN A 1 174 ? -43.397 -16.647 84.629 1.00 71.31 174 ASN A C 1
ATOM 1415 O O . ASN A 1 174 ? -44.095 -16.965 85.586 1.00 71.31 174 ASN A O 1
ATOM 1419 N N . LYS A 1 175 ? -42.279 -15.923 84.781 1.00 76.81 175 LYS A N 1
ATOM 1420 C CA . LYS A 1 175 ? -41.821 -15.458 86.102 1.00 76.81 175 LYS A CA 1
ATOM 1421 C C . LYS A 1 175 ? -42.785 -14.460 86.742 1.00 76.81 175 LYS A C 1
ATOM 1423 O O . LYS A 1 175 ? -43.042 -14.547 87.939 1.00 76.81 175 LYS A O 1
ATOM 1428 N N . GLN A 1 176 ? -43.326 -13.517 85.968 1.00 80.88 176 GLN A N 1
ATOM 1429 C CA . GLN A 1 176 ? -44.345 -12.589 86.471 1.00 80.88 176 GLN A CA 1
ATOM 1430 C C . GLN A 1 176 ? -45.623 -13.322 86.888 1.00 80.88 176 GLN A C 1
ATOM 1432 O O . GLN A 1 176 ? -46.187 -13.022 87.938 1.00 80.88 176 GLN A O 1
ATOM 1437 N N . LEU A 1 177 ? -46.052 -14.307 86.099 1.00 81.56 177 LEU A N 1
ATOM 1438 C CA . LEU A 1 177 ? -47.226 -15.114 86.405 1.00 81.56 177 LEU A CA 1
ATOM 1439 C C . LEU A 1 177 ? -47.025 -15.954 87.676 1.00 81.56 177 LEU A C 1
ATOM 1441 O O . LEU A 1 177 ? -47.914 -15.989 88.521 1.00 81.56 177 LEU A O 1
ATOM 1445 N N . GLU A 1 178 ? -45.859 -16.579 87.855 1.00 82.69 178 GLU A N 1
ATOM 1446 C CA . GLU A 1 178 ? -45.526 -17.340 89.069 1.00 82.69 178 GLU A CA 1
ATOM 1447 C C . GLU A 1 178 ? -45.539 -16.471 90.332 1.00 82.69 178 GLU A C 1
ATOM 1449 O O . GLU A 1 178 ? -46.075 -16.894 91.359 1.00 82.69 178 GLU A O 1
ATOM 1454 N N . LEU A 1 179 ? -44.997 -15.250 90.262 1.00 85.50 179 LEU A N 1
ATOM 1455 C CA . LEU A 1 179 ? -45.035 -14.305 91.382 1.00 85.50 179 LEU A CA 1
ATOM 1456 C C . LEU A 1 179 ? -46.474 -13.939 91.756 1.00 85.50 179 LEU A C 1
ATOM 1458 O O . LEU A 1 179 ? -46.840 -14.041 92.925 1.00 85.50 179 LEU A O 1
ATOM 1462 N N . LEU A 1 180 ? -47.306 -13.603 90.766 1.00 85.19 180 LEU A N 1
ATOM 1463 C CA . LEU A 1 180 ? -48.716 -13.272 90.984 1.00 85.19 180 LEU A CA 1
ATOM 1464 C C . LEU A 1 180 ? -49.512 -14.455 91.552 1.00 85.19 180 LEU A C 1
ATOM 1466 O O . LEU A 1 180 ? -50.357 -14.267 92.425 1.00 85.19 180 LEU A O 1
ATOM 1470 N N . ILE A 1 181 ? -49.236 -15.681 91.098 1.00 88.19 181 ILE A N 1
ATOM 1471 C CA . ILE A 1 181 ? -49.852 -16.898 91.647 1.00 88.19 181 ILE A CA 1
ATOM 1472 C C . ILE A 1 181 ? -49.481 -17.066 93.126 1.00 88.19 181 ILE A C 1
ATOM 1474 O O . ILE A 1 181 ? -50.350 -17.357 93.950 1.00 88.19 181 ILE A O 1
ATOM 1478 N N . ASN A 1 182 ? -48.210 -16.863 93.479 1.00 87.88 182 ASN A N 1
ATOM 1479 C CA . ASN A 1 182 ? -47.755 -16.970 94.863 1.00 87.88 182 ASN A CA 1
ATOM 1480 C C . ASN A 1 182 ? -48.343 -15.870 95.756 1.00 87.88 182 ASN A C 1
ATOM 1482 O O . ASN A 1 182 ? -48.794 -16.165 96.861 1.00 87.88 182 ASN A O 1
ATOM 1486 N N . GLU A 1 183 ? -48.384 -14.624 95.284 1.00 86.25 183 GLU A N 1
ATOM 1487 C CA . GLU A 1 183 ? -49.028 -13.521 96.005 1.00 86.25 183 GLU A CA 1
ATOM 1488 C C . GLU A 1 183 ? -50.511 -13.803 96.242 1.00 86.25 183 GLU A C 1
ATOM 1490 O O . GLU A 1 183 ? -50.987 -13.675 97.369 1.00 86.25 183 GLU A O 1
ATOM 1495 N N . ASN A 1 184 ? -51.230 -14.278 95.221 1.00 87.56 184 ASN A N 1
ATOM 1496 C CA . ASN A 1 184 ? -52.637 -14.650 95.352 1.00 87.56 184 ASN A CA 1
ATOM 1497 C C . ASN A 1 184 ? -52.822 -15.769 96.388 1.00 87.56 184 ASN A C 1
ATOM 1499 O O . ASN A 1 184 ? -53.688 -15.672 97.252 1.00 87.56 184 ASN A O 1
ATOM 1503 N N . LYS A 1 185 ? -51.944 -16.780 96.392 1.00 91.88 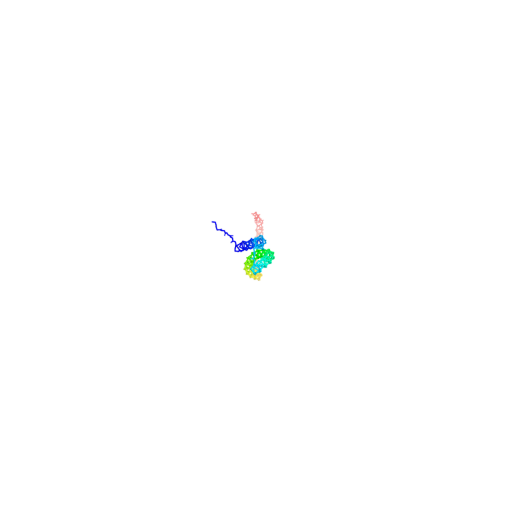185 LYS A N 1
ATOM 1504 C CA . LYS A 1 185 ? -51.954 -17.848 97.401 1.00 91.88 185 LYS A CA 1
ATOM 1505 C C . LYS A 1 185 ? -51.724 -17.317 98.822 1.00 91.88 185 LYS A C 1
ATOM 1507 O O . LYS A 1 185 ? -52.409 -17.743 99.748 1.00 91.88 185 LYS A O 1
ATOM 1512 N N . ILE A 1 186 ? -50.795 -16.375 99.005 1.00 91.19 186 ILE A N 1
ATOM 1513 C CA . ILE A 1 186 ? -50.545 -15.733 100.307 1.00 91.19 186 ILE A CA 1
ATOM 1514 C C . ILE A 1 186 ? -51.766 -14.925 100.752 1.00 91.19 186 ILE A C 1
ATOM 1516 O O . ILE A 1 186 ? -52.153 -14.993 101.918 1.00 91.19 186 ILE A O 1
ATOM 1520 N N . VAL A 1 187 ? -52.390 -14.173 99.844 1.00 89.06 187 VAL A N 1
ATOM 1521 C CA . VAL A 1 187 ? -53.602 -13.403 100.152 1.00 89.06 187 VAL A CA 1
ATOM 1522 C C . VAL A 1 187 ? -54.757 -14.335 100.514 1.00 89.06 187 VAL A C 1
ATOM 1524 O O . VAL A 1 187 ? -55.416 -14.102 101.522 1.00 89.06 187 VAL A O 1
ATOM 1527 N N . GLN A 1 188 ? -54.968 -15.418 99.766 1.00 88.94 188 GLN A N 1
ATOM 1528 C CA . GLN A 1 188 ? -55.979 -16.429 100.089 1.00 88.94 188 GLN A CA 1
ATOM 1529 C C . GLN A 1 188 ? -55.749 -17.044 101.472 1.00 88.94 188 GLN A C 1
ATOM 1531 O O . GLN A 1 188 ? -56.699 -17.187 102.243 1.00 88.94 188 GLN A O 1
ATOM 1536 N N . GLN A 1 189 ? -54.495 -17.347 101.820 1.00 90.75 189 GLN A N 1
ATOM 1537 C CA . GLN A 1 189 ? -54.159 -17.839 103.154 1.00 90.75 189 GLN A CA 1
ATOM 1538 C C . GLN A 1 189 ? -54.512 -16.804 104.227 1.00 90.75 189 GLN A C 1
ATOM 1540 O O . GLN A 1 189 ? -55.238 -17.129 105.160 1.00 90.75 189 GLN A O 1
ATOM 1545 N N . LYS A 1 190 ? -54.104 -15.541 104.050 1.00 90.12 190 LYS A N 1
ATOM 1546 C CA . LYS A 1 190 ? -54.429 -14.458 104.992 1.00 90.12 190 LYS A CA 1
ATOM 1547 C C . LYS A 1 190 ? -55.932 -14.249 105.162 1.00 90.12 190 LYS A C 1
ATOM 1549 O O . LYS A 1 190 ? -56.387 -14.021 106.274 1.00 90.12 190 LYS A O 1
ATOM 1554 N N . VAL A 1 191 ? -56.711 -14.326 104.082 1.00 89.12 191 VAL A N 1
ATOM 1555 C CA . VAL A 1 191 ? -58.179 -14.243 104.153 1.00 89.12 191 VAL A CA 1
ATOM 1556 C C . VAL A 1 191 ? -58.743 -15.403 104.971 1.00 89.12 191 VAL A C 1
ATOM 1558 O O . VAL A 1 191 ? -59.645 -15.198 105.775 1.00 89.12 191 VAL A O 1
ATOM 1561 N N . THR A 1 192 ? -58.197 -16.606 104.801 1.00 90.50 192 THR A N 1
ATOM 1562 C CA . THR A 1 192 ? -58.620 -17.788 105.562 1.00 90.50 192 THR A CA 1
ATOM 1563 C C . THR A 1 192 ? -58.301 -17.634 107.048 1.00 90.50 192 THR A C 1
ATOM 1565 O O . THR A 1 192 ? -59.172 -17.867 107.884 1.00 90.50 192 THR A O 1
ATOM 1568 N N . ASP A 1 193 ? -57.094 -17.169 107.374 1.00 90.31 193 ASP A N 1
ATOM 1569 C CA . ASP A 1 193 ? -56.666 -16.922 108.752 1.00 90.31 193 ASP A CA 1
ATOM 1570 C C . ASP A 1 193 ? -57.545 -15.848 109.417 1.00 90.31 193 ASP A C 1
ATOM 1572 O O . ASP A 1 193 ? -58.047 -16.054 110.521 1.00 90.31 193 ASP A O 1
ATOM 1576 N N . LEU A 1 194 ? -57.822 -14.742 108.712 1.00 88.94 194 LEU A N 1
ATOM 1577 C CA . LEU A 1 194 ? -58.715 -13.680 109.188 1.00 88.94 194 LEU A CA 1
ATOM 1578 C C . LEU A 1 194 ? -60.154 -14.168 109.384 1.00 88.94 194 LEU A C 1
ATOM 1580 O O . LEU A 1 194 ? -60.818 -13.745 110.326 1.00 88.94 194 LEU A O 1
ATOM 1584 N N . LEU A 1 195 ? -60.662 -15.047 108.516 1.00 87.81 195 LEU A N 1
ATOM 1585 C CA . LEU A 1 195 ? -61.993 -15.636 108.683 1.00 87.81 195 LEU A CA 1
ATOM 1586 C C . LEU A 1 195 ? -62.064 -16.526 109.930 1.00 87.81 195 LEU A C 1
ATOM 1588 O O . LEU A 1 195 ? -63.066 -16.475 110.648 1.00 87.81 195 LEU A O 1
ATOM 1592 N N . GLU A 1 196 ? -61.017 -17.303 110.210 1.00 88.00 196 GLU A N 1
ATOM 1593 C CA . GLU A 1 196 ? -60.949 -18.137 111.413 1.00 88.00 196 GLU A CA 1
ATOM 1594 C C . GLU A 1 196 ? -60.792 -17.283 112.680 1.00 88.00 196 GLU A C 1
ATOM 1596 O O . GLU A 1 196 ? -61.475 -17.534 113.671 1.00 88.00 196 GLU A O 1
ATOM 1601 N N . GLU A 1 197 ? -59.988 -16.218 112.647 1.00 86.19 197 GLU A N 1
ATOM 1602 C CA . GLU A 1 197 ? -59.877 -15.259 113.753 1.00 86.19 197 GLU A CA 1
ATOM 1603 C C . GLU A 1 197 ? -61.217 -14.555 114.016 1.00 86.19 197 GLU A C 1
ATOM 1605 O O . GLU A 1 197 ? -61.677 -14.475 115.153 1.00 86.19 197 GLU A O 1
ATOM 1610 N N . ASN A 1 198 ? -61.912 -14.112 112.966 1.00 83.69 198 ASN A N 1
ATOM 1611 C CA . ASN A 1 198 ? -63.225 -13.479 113.093 1.00 83.69 198 ASN A CA 1
ATOM 1612 C C . ASN A 1 198 ? -64.269 -14.457 113.661 1.00 83.69 198 ASN A C 1
ATOM 1614 O O . ASN A 1 198 ? -65.122 -14.078 114.464 1.00 83.69 198 ASN A O 1
ATOM 1618 N N . LYS A 1 199 ? -64.186 -15.739 113.291 1.00 87.06 199 LYS A N 1
ATOM 1619 C CA . LYS A 1 199 ? -65.001 -16.808 113.878 1.00 87.06 199 LYS A CA 1
ATOM 1620 C C . LYS A 1 199 ? -64.690 -16.996 115.366 1.00 87.06 199 LYS A C 1
ATOM 1622 O O . LYS A 1 199 ? -65.628 -17.029 116.159 1.00 87.06 199 LYS A O 1
ATOM 1627 N N . GLN A 1 200 ? -63.415 -17.031 115.756 1.00 86.19 200 GLN A N 1
ATOM 1628 C CA . GLN A 1 200 ? -63.003 -17.105 117.163 1.00 86.19 200 GLN A CA 1
ATOM 1629 C C . GLN A 1 200 ? -63.468 -15.881 117.963 1.00 86.19 200 GLN A C 1
ATOM 1631 O O . GLN A 1 200 ? -63.988 -16.035 119.064 1.00 86.19 200 GLN A O 1
ATOM 1636 N N . LEU A 1 201 ? -63.364 -14.673 117.400 1.00 83.94 201 LEU A N 1
ATOM 1637 C CA . LEU A 1 201 ? -63.863 -13.441 118.015 1.00 83.94 201 LEU A CA 1
ATOM 1638 C C . LEU A 1 201 ? -65.383 -13.474 118.195 1.00 83.94 201 LEU A C 1
ATOM 1640 O O . LEU A 1 201 ? -65.873 -13.143 119.272 1.00 83.94 201 LEU A O 1
ATOM 1644 N N . LYS A 1 202 ? -66.139 -13.935 117.191 1.00 82.56 202 LYS A N 1
ATOM 1645 C CA . LYS A 1 202 ? -67.593 -14.143 117.318 1.00 82.56 202 LYS A CA 1
ATOM 1646 C C . LYS A 1 202 ? -67.936 -15.143 118.422 1.00 82.56 202 LYS A C 1
ATOM 1648 O O . LYS A 1 202 ? -68.943 -14.975 119.105 1.00 82.56 202 LYS A O 1
ATOM 1653 N N . GLU A 1 203 ? -67.118 -16.169 118.612 1.00 79.25 203 GLU A N 1
ATOM 1654 C CA . GLU A 1 203 ? -67.297 -17.173 119.664 1.00 79.25 203 GLU A CA 1
ATOM 1655 C C . GLU A 1 203 ? -66.935 -16.626 121.060 1.00 79.25 203 GLU A C 1
ATOM 1657 O O . GLU A 1 203 ? -67.629 -16.901 122.040 1.00 79.25 203 GLU A O 1
ATOM 1662 N N . LEU A 1 204 ? -65.933 -15.747 121.141 1.00 80.75 204 LEU A N 1
ATOM 1663 C CA . LEU A 1 204 ? -65.570 -14.977 122.337 1.00 80.75 204 LEU A CA 1
ATOM 1664 C C . LEU A 1 204 ? -66.659 -13.974 122.742 1.00 80.75 204 LEU A C 1
ATOM 1666 O O . LEU A 1 204 ? -66.985 -13.851 123.920 1.00 80.75 204 LEU A O 1
ATOM 1670 N N . VAL A 1 205 ? -67.265 -13.289 121.769 1.00 76.06 205 VAL A N 1
ATOM 1671 C CA . VAL A 1 205 ? -68.419 -12.406 121.998 1.00 76.06 205 VAL A CA 1
ATOM 1672 C C . VAL A 1 205 ? -69.602 -13.221 122.522 1.00 76.06 205 VAL A C 1
ATOM 1674 O O . VAL A 1 205 ? -70.131 -12.898 123.580 1.00 76.06 205 VAL A O 1
ATOM 1677 N N . ARG A 1 206 ? -69.939 -14.349 121.876 1.00 74.31 206 ARG A N 1
ATOM 1678 C CA . ARG A 1 206 ? -71.010 -15.249 122.346 1.00 74.31 206 ARG A CA 1
ATOM 1679 C C . ARG A 1 206 ? -70.768 -15.775 123.760 1.00 74.31 206 ARG A C 1
ATOM 1681 O O . ARG A 1 206 ? -71.703 -15.821 124.550 1.00 74.31 206 ARG A O 1
ATOM 1688 N N . THR A 1 207 ? -69.536 -16.158 124.095 1.00 74.19 207 THR A N 1
ATOM 1689 C CA . THR A 1 207 ? -69.206 -16.648 125.445 1.00 74.19 207 THR A CA 1
ATOM 1690 C C . THR A 1 207 ? -69.260 -15.538 126.494 1.00 74.19 207 THR A C 1
ATOM 1692 O O . THR A 1 207 ? -69.741 -15.771 127.605 1.00 74.19 207 THR A O 1
ATOM 1695 N N . LYS A 1 208 ? -68.846 -14.314 126.148 1.00 64.19 208 LYS A N 1
ATOM 1696 C CA . LYS A 1 208 ? -68.959 -13.138 127.022 1.00 64.19 208 LYS A CA 1
ATOM 1697 C C . LYS A 1 208 ? -70.416 -12.721 127.248 1.00 64.19 208 LYS A C 1
ATOM 1699 O O . LYS A 1 208 ? -70.771 -12.413 128.383 1.00 64.19 208 LYS A O 1
ATOM 1704 N N . ASP A 1 209 ? -71.258 -12.807 126.221 1.00 58.81 209 ASP A N 1
ATOM 1705 C CA . ASP A 1 209 ? -72.703 -12.584 126.337 1.00 58.81 209 ASP A CA 1
ATOM 1706 C C . ASP A 1 209 ? -73.359 -13.642 127.243 1.00 58.81 209 ASP A C 1
ATOM 1708 O O . ASP A 1 209 ? -74.172 -13.296 128.095 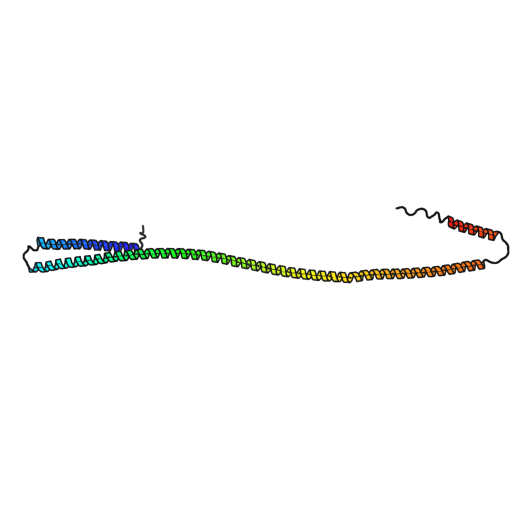1.00 58.81 209 ASP A O 1
ATOM 1712 N N . THR A 1 210 ? -72.933 -14.912 127.175 1.00 58.81 210 THR A N 1
ATOM 1713 C CA . THR A 1 210 ? -73.424 -15.972 128.085 1.00 58.81 210 THR A CA 1
ATOM 1714 C C . THR A 1 210 ? -72.875 -15.899 129.518 1.00 58.81 210 THR A C 1
ATOM 1716 O O . THR A 1 210 ? -73.477 -16.452 130.432 1.00 58.81 210 THR A O 1
ATOM 1719 N N . LEU A 1 211 ? -71.744 -15.219 129.752 1.00 55.78 211 LEU A N 1
ATOM 1720 C CA . LEU A 1 211 ? -71.177 -14.987 131.094 1.00 55.78 211 LEU A CA 1
ATOM 1721 C C . LEU A 1 211 ? -71.755 -13.732 131.773 1.00 55.78 211 LEU A C 1
ATOM 1723 O O . LEU A 1 211 ? -71.555 -13.541 132.973 1.00 55.78 211 LEU A O 1
ATOM 1727 N N . SER A 1 212 ? -72.488 -12.903 131.023 1.00 46.69 212 SER A N 1
ATOM 1728 C CA . SER A 1 212 ? -73.210 -11.723 131.510 1.00 46.69 212 SER A CA 1
ATOM 1729 C C . SER A 1 212 ? -74.657 -12.029 131.933 1.00 46.69 212 SER A C 1
ATOM 1731 O O . SER A 1 212 ? -75.459 -11.110 132.093 1.00 46.69 212 SER A O 1
ATOM 1733 N N . GLU A 1 213 ? -74.998 -13.300 132.152 1.00 45.75 213 GLU A N 1
ATOM 1734 C CA . GLU A 1 213 ? -76.251 -13.714 132.785 1.00 45.75 213 GLU A CA 1
ATOM 1735 C C . GLU A 1 213 ? -75.976 -14.267 134.191 1.00 45.75 213 GLU A C 1
ATOM 1737 O O . GLU A 1 213 ? -75.750 -15.457 134.408 1.00 45.75 213 GLU A O 1
ATOM 1742 N N . LYS A 1 214 ? -76.037 -13.375 135.186 1.00 39.91 214 LYS A N 1
ATOM 1743 C CA . LYS A 1 214 ? -76.545 -13.735 136.514 1.00 39.91 214 LYS A CA 1
ATOM 1744 C C . LYS A 1 214 ? -77.839 -12.948 136.765 1.00 39.91 214 LYS A C 1
ATOM 1746 O O . LYS A 1 214 ? -77.815 -11.729 136.604 1.00 39.91 214 LYS A O 1
ATOM 1751 N N . PRO A 1 215 ? -78.946 -13.632 137.105 1.00 49.66 215 PRO A N 1
ATOM 1752 C CA . PRO A 1 215 ? -80.278 -13.042 137.182 1.00 49.66 215 PRO A CA 1
ATOM 1753 C C . PRO A 1 215 ? -80.561 -12.383 138.545 1.00 49.66 215 PRO A C 1
ATOM 1755 O O . PRO A 1 215 ? -79.855 -12.631 139.521 1.00 49.66 215 PRO A O 1
ATOM 1758 N N . ASP A 1 216 ? -81.648 -11.605 138.557 1.00 41.69 216 ASP A N 1
ATOM 1759 C CA . ASP A 1 216 ? -82.387 -11.017 139.688 1.00 41.69 216 ASP A CA 1
ATOM 1760 C C . ASP A 1 216 ? -81.929 -9.647 140.225 1.00 41.69 216 ASP A C 1
ATOM 1762 O O . ASP A 1 216 ? -81.331 -9.518 141.288 1.00 41.69 216 ASP A O 1
ATOM 1766 N N . HIS A 1 217 ? -82.305 -8.583 139.511 1.00 41.03 217 HIS A N 1
ATOM 1767 C CA . HIS A 1 217 ? -83.490 -7.781 139.860 1.00 41.03 217 HIS A CA 1
ATOM 1768 C C . HIS A 1 217 ? -83.928 -6.973 138.623 1.00 41.03 217 HIS A C 1
ATOM 1770 O O . HIS A 1 217 ? -83.089 -6.474 137.880 1.00 41.03 217 HIS A O 1
ATOM 1776 N N . GLU A 1 218 ? -85.237 -6.916 138.350 1.00 54.09 218 GLU A N 1
ATOM 1777 C CA . GLU A 1 218 ? -85.852 -6.258 137.185 1.00 54.09 218 GLU A CA 1
ATOM 1778 C C . GLU A 1 218 ? -85.547 -4.754 137.156 1.00 54.09 218 GLU A C 1
ATOM 1780 O O . GLU A 1 218 ? -86.290 -3.926 137.678 1.00 54.09 218 GLU A O 1
ATOM 1785 N N . ASP A 1 219 ? -84.420 -4.412 136.539 1.00 54.88 219 ASP A N 1
ATOM 1786 C CA . ASP A 1 219 ? -83.912 -3.054 136.480 1.00 54.88 219 ASP A CA 1
ATOM 1787 C C . ASP A 1 219 ? -84.312 -2.419 135.145 1.00 54.88 219 ASP A C 1
ATOM 1789 O O . ASP A 1 219 ? -83.830 -2.791 134.068 1.00 54.88 219 ASP A O 1
ATOM 1793 N N . HIS A 1 220 ? -85.182 -1.409 135.212 1.00 59.34 220 HIS A N 1
ATOM 1794 C CA . HIS A 1 220 ? -85.517 -0.503 134.104 1.00 59.34 220 HIS A CA 1
ATOM 1795 C C . HIS A 1 220 ? -84.257 0.030 133.386 1.00 59.34 220 HIS A C 1
ATOM 1797 O O . HIS A 1 220 ? -84.306 0.365 132.201 1.00 59.34 220 HIS A O 1
ATOM 1803 N N . VAL A 1 221 ? -83.125 0.034 134.096 1.00 60.94 221 VAL A N 1
ATOM 1804 C CA . VAL A 1 221 ? -81.781 0.378 133.636 1.00 60.94 221 VAL A CA 1
ATOM 1805 C C . VAL A 1 221 ? -81.287 -0.549 132.524 1.00 60.94 221 VAL A C 1
ATOM 1807 O O . VAL A 1 221 ? -80.829 -0.044 131.513 1.00 60.94 221 VAL A O 1
ATOM 1810 N N . ALA A 1 222 ? -81.430 -1.876 132.608 1.00 63.66 222 ALA A N 1
ATOM 1811 C CA . ALA A 1 222 ? -80.911 -2.781 131.569 1.00 63.66 222 ALA A CA 1
ATOM 1812 C C . ALA A 1 222 ? -81.649 -2.638 130.223 1.00 63.66 222 ALA A C 1
ATOM 1814 O O . ALA A 1 222 ? -81.068 -2.852 129.156 1.00 63.66 222 ALA A O 1
ATOM 1815 N N . ARG A 1 223 ? -82.931 -2.249 130.269 1.00 64.75 223 ARG A N 1
ATOM 1816 C CA . ARG A 1 223 ? -83.722 -1.900 129.080 1.00 64.75 223 ARG A CA 1
ATOM 1817 C C . ARG A 1 223 ? -83.294 -0.550 128.513 1.00 64.75 223 ARG A C 1
ATOM 1819 O O . ARG A 1 223 ? -83.023 -0.477 127.321 1.00 64.75 223 ARG A O 1
ATOM 1826 N N . LEU A 1 224 ? -83.130 0.460 129.373 1.00 64.88 224 LEU A N 1
ATOM 1827 C CA . LEU A 1 224 ? -82.612 1.767 128.969 1.00 64.88 224 LEU A CA 1
ATOM 1828 C C . LEU A 1 224 ? -81.217 1.648 128.342 1.00 64.88 224 LEU A C 1
ATOM 1830 O O . LEU A 1 224 ? -80.983 2.220 127.290 1.00 64.88 224 LEU A O 1
ATOM 1834 N N . THR A 1 225 ? -80.308 0.863 128.927 1.00 69.12 225 THR A N 1
ATOM 1835 C CA . THR A 1 225 ? -78.942 0.668 128.417 1.00 69.12 225 THR A CA 1
ATOM 1836 C C . THR A 1 225 ? -78.935 -0.037 127.062 1.00 69.12 225 THR A C 1
ATOM 1838 O O . THR A 1 225 ? -78.121 0.292 126.205 1.00 69.12 225 THR A O 1
ATOM 1841 N N . ARG A 1 226 ? -79.852 -0.985 126.830 1.00 72.56 226 ARG A N 1
ATOM 1842 C CA . ARG A 1 226 ? -79.987 -1.650 125.527 1.00 72.56 226 ARG A CA 1
ATOM 1843 C C . ARG A 1 226 ? -80.541 -0.706 124.463 1.00 72.56 226 ARG A C 1
ATOM 1845 O O . ARG A 1 226 ? -80.038 -0.721 123.345 1.00 72.56 226 ARG A O 1
ATOM 1852 N N . ASP A 1 227 ? -81.535 0.106 124.815 1.00 70.75 227 ASP A N 1
ATOM 1853 C CA . ASP A 1 227 ? -82.111 1.092 123.900 1.00 70.75 227 ASP A CA 1
ATOM 1854 C C . ASP A 1 227 ? -81.096 2.212 123.600 1.00 70.75 227 ASP A C 1
ATOM 1856 O O . ASP A 1 227 ? -80.889 2.522 122.433 1.00 70.75 227 ASP A O 1
ATOM 1860 N N . PHE A 1 228 ? -80.336 2.686 124.597 1.00 70.56 228 PHE A N 1
ATOM 1861 C CA . PHE A 1 228 ? -79.224 3.631 124.412 1.00 70.56 228 PHE A CA 1
ATOM 1862 C C . PHE A 1 228 ? -78.093 3.068 123.541 1.00 70.56 228 PHE A C 1
ATOM 1864 O O . PHE A 1 228 ? -77.602 3.764 122.661 1.00 70.56 228 PHE A O 1
ATOM 1871 N N . LEU A 1 229 ? -77.660 1.819 123.750 1.00 72.81 229 LEU A N 1
ATOM 1872 C CA . LEU A 1 229 ? -76.611 1.210 122.918 1.00 72.81 229 LEU A CA 1
ATOM 1873 C C . LEU A 1 229 ? -77.080 0.983 121.478 1.00 72.81 229 LEU A C 1
ATOM 1875 O O . LEU A 1 229 ? -76.281 1.078 120.549 1.00 72.81 229 LEU A O 1
ATOM 1879 N N . ARG A 1 230 ? -78.372 0.709 121.280 1.00 73.12 230 ARG A N 1
ATOM 1880 C CA . ARG A 1 230 ? -78.969 0.593 119.948 1.00 73.12 230 ARG A CA 1
ATOM 1881 C C . ARG A 1 230 ? -79.098 1.954 119.265 1.00 73.12 230 ARG A C 1
ATOM 1883 O O . ARG A 1 230 ? -78.883 2.040 118.063 1.00 73.12 230 ARG A O 1
ATOM 1890 N N . GLU A 1 231 ? -79.400 3.004 120.021 1.00 70.44 231 GLU A N 1
ATOM 1891 C CA . GLU A 1 231 ? -79.444 4.380 119.520 1.00 70.44 231 GLU A CA 1
ATOM 1892 C C . GLU A 1 231 ? -78.033 4.890 119.175 1.00 70.44 231 GLU A C 1
ATOM 1894 O O . GLU A 1 231 ? -77.839 5.432 118.093 1.00 70.44 231 GLU A O 1
ATOM 1899 N N . LEU A 1 232 ? -77.017 4.591 119.997 1.00 66.50 232 LEU A N 1
ATOM 1900 C CA . LEU A 1 232 ? -75.604 4.872 119.694 1.00 66.50 232 LEU A CA 1
ATOM 1901 C C . LEU A 1 232 ? -75.091 4.095 118.472 1.00 66.50 232 LEU A C 1
ATOM 1903 O O . LEU A 1 232 ? -74.405 4.664 117.633 1.00 66.50 232 LEU A O 1
ATOM 1907 N N . SER A 1 233 ? -75.454 2.816 118.336 1.00 67.38 233 SER A N 1
ATOM 1908 C CA . SER A 1 233 ? -75.117 2.005 117.157 1.00 67.38 233 SER A CA 1
ATOM 1909 C C . SER A 1 233 ? -75.760 2.526 115.872 1.00 67.38 233 SER A C 1
ATOM 1911 O O . SER A 1 233 ? -75.212 2.286 114.800 1.00 67.38 233 SER A O 1
ATOM 1913 N N . ASN A 1 234 ? -76.922 3.175 115.963 1.00 63.34 234 ASN A N 1
ATOM 1914 C CA . ASN A 1 234 ? -77.575 3.787 114.811 1.00 63.34 234 ASN A CA 1
ATOM 1915 C C . ASN A 1 234 ? -77.000 5.186 114.508 1.00 63.34 234 ASN A C 1
ATOM 1917 O O . ASN A 1 234 ? -76.929 5.559 113.341 1.00 63.34 234 ASN A O 1
ATOM 1921 N N . LEU A 1 235 ? -76.533 5.925 115.523 1.00 57.66 235 LEU A N 1
ATOM 1922 C CA . LEU A 1 235 ? -75.795 7.187 115.357 1.00 57.66 235 LEU A CA 1
ATOM 1923 C C . LEU A 1 235 ? -74.452 6.980 114.635 1.00 57.66 235 LEU A C 1
ATOM 1925 O O . LEU A 1 235 ? -74.121 7.751 113.741 1.00 57.66 235 LEU A O 1
ATOM 1929 N N . ASP A 1 236 ? -73.738 5.891 114.937 1.00 55.72 236 ASP A N 1
ATOM 1930 C CA . ASP A 1 236 ? -72.473 5.532 114.267 1.00 55.72 236 ASP A CA 1
ATOM 1931 C C . ASP A 1 236 ? -72.660 5.171 112.776 1.00 55.72 236 ASP A C 1
ATOM 1933 O O . ASP A 1 236 ? -71.707 5.186 112.002 1.00 55.72 236 ASP A O 1
ATOM 1937 N N . THR A 1 237 ? -73.890 4.855 112.347 1.00 55.62 237 THR A N 1
ATOM 1938 C CA . THR A 1 237 ? -74.215 4.594 110.933 1.00 55.62 237 THR A CA 1
ATOM 1939 C C . THR A 1 237 ? -74.732 5.813 110.167 1.00 55.62 237 THR A C 1
ATOM 1941 O O . THR A 1 237 ? -74.724 5.775 108.940 1.00 55.62 237 THR A O 1
ATOM 1944 N N . GLU A 1 238 ? -75.160 6.891 110.836 1.00 51.75 238 GLU A N 1
ATOM 1945 C CA . GLU A 1 238 ? -75.624 8.115 110.153 1.00 51.75 238 GLU A CA 1
ATOM 1946 C C . GLU A 1 238 ? -74.487 9.120 109.871 1.00 51.75 238 GLU A C 1
ATOM 1948 O O . GLU A 1 238 ? -74.578 9.877 108.902 1.00 51.75 238 GLU A O 1
ATOM 1953 N N . ASP A 1 239 ? -73.378 9.078 110.622 1.00 52.06 239 ASP A N 1
ATOM 1954 C CA . ASP A 1 239 ? -72.216 9.959 110.396 1.00 52.06 239 ASP A CA 1
ATOM 1955 C C . ASP A 1 239 ? -71.255 9.472 109.284 1.00 52.06 239 ASP A C 1
ATOM 1957 O O . ASP A 1 239 ? -70.464 10.266 108.771 1.00 52.06 239 ASP A O 1
ATOM 1961 N N . ASP A 1 240 ? -71.349 8.213 108.832 1.00 50.88 240 ASP A N 1
ATOM 1962 C CA . ASP A 1 240 ? -70.447 7.651 107.801 1.00 50.88 240 ASP A CA 1
ATOM 1963 C C . ASP A 1 240 ? -71.037 7.643 106.371 1.00 50.88 240 ASP A C 1
ATOM 1965 O O . ASP A 1 240 ? -70.350 7.321 105.400 1.00 50.88 240 ASP A O 1
ATOM 1969 N N . ASP A 1 241 ? -72.301 8.059 106.204 1.00 50.34 241 ASP A N 1
ATOM 1970 C CA . ASP A 1 241 ? -72.943 8.202 104.882 1.00 50.34 241 ASP A CA 1
ATOM 1971 C C . ASP A 1 241 ? -72.871 9.641 104.322 1.00 50.34 241 ASP A C 1
ATOM 1973 O O . ASP A 1 241 ? -73.192 9.877 103.155 1.00 50.34 241 ASP A O 1
ATOM 1977 N N . THR A 1 242 ? -72.376 10.615 105.101 1.00 49.28 242 THR A N 1
ATOM 1978 C CA . THR A 1 242 ? -72.177 12.011 104.645 1.00 49.28 242 THR A CA 1
ATOM 1979 C C . THR A 1 242 ? -70.723 12.365 104.305 1.00 49.28 242 THR A C 1
ATOM 1981 O O . THR A 1 242 ? -70.468 13.391 103.671 1.00 49.28 242 THR A O 1
ATOM 1984 N N . SER A 1 243 ? -69.765 11.488 104.613 1.00 48.69 243 SER A N 1
ATOM 1985 C CA . SER A 1 243 ? -68.330 11.650 104.331 1.00 48.69 243 SER A CA 1
ATOM 1986 C C . SER A 1 243 ? -67.904 11.166 102.929 1.00 48.69 243 SER A C 1
ATOM 1988 O O . SER A 1 243 ? -66.751 11.346 102.539 1.00 48.69 243 SER A O 1
ATOM 1990 N N . LYS A 1 244 ? -68.829 10.640 102.108 1.00 48.50 244 LYS A N 1
ATOM 1991 C CA . LYS A 1 244 ? -68.607 10.313 100.678 1.00 48.50 244 LYS A CA 1
ATOM 1992 C C . LYS A 1 244 ? -69.026 11.427 99.710 1.00 48.50 244 LYS A C 1
ATOM 1994 O O . LYS A 1 244 ? -69.410 11.162 98.570 1.00 48.50 244 LYS A O 1
ATOM 1999 N N . LEU A 1 245 ? -68.940 12.684 100.138 1.00 49.59 245 LEU A N 1
ATOM 2000 C CA . LEU A 1 245 ? -69.033 13.836 99.246 1.00 49.59 245 LEU A CA 1
ATOM 2001 C C . LEU A 1 245 ? -67.628 14.307 98.847 1.00 49.59 245 LEU A C 1
ATOM 2003 O O . LEU A 1 245 ? -66.896 14.882 99.642 1.00 49.59 245 LEU A O 1
ATOM 2007 N N . VAL A 1 246 ? -67.355 14.146 97.549 1.00 51.28 246 VAL A N 1
ATOM 2008 C CA . VAL A 1 246 ? -66.391 14.919 96.752 1.00 51.28 246 VAL A CA 1
ATOM 2009 C C . VAL A 1 246 ? -64.919 14.538 96.934 1.00 51.28 246 VAL A C 1
ATOM 2011 O O . VAL A 1 246 ? -64.128 15.288 97.493 1.00 51.28 246 VAL A O 1
ATOM 2014 N N . ASP A 1 247 ? -64.524 13.430 96.305 1.00 48.06 247 ASP A N 1
ATOM 2015 C CA . ASP A 1 247 ? -63.187 13.350 95.712 1.00 48.06 247 ASP A CA 1
ATOM 2016 C C . ASP A 1 247 ? -63.256 12.642 94.351 1.00 48.06 247 ASP A C 1
ATOM 2018 O O . ASP A 1 247 ? -63.203 11.418 94.256 1.00 48.06 247 ASP A O 1
ATOM 2022 N N . GLN A 1 248 ? -63.508 13.436 93.304 1.00 43.38 248 GLN A N 1
ATOM 2023 C CA . GLN A 1 248 ? -63.072 13.214 91.917 1.00 43.38 248 GLN A CA 1
ATOM 2024 C C . GLN A 1 248 ? -63.427 14.456 91.082 1.00 43.38 248 GLN A C 1
ATOM 2026 O O . GLN A 1 248 ? -64.367 14.479 90.287 1.00 43.38 248 GLN A O 1
ATOM 2031 N N . SER A 1 249 ? -62.654 15.519 91.307 1.00 44.97 249 SER A N 1
ATOM 2032 C CA . SER A 1 249 ? -62.494 16.624 90.359 1.00 44.97 249 SER A CA 1
ATOM 2033 C C . SER A 1 249 ? -61.148 16.422 89.660 1.00 44.97 249 SER A C 1
ATOM 2035 O O . SER A 1 249 ? -60.144 16.360 90.357 1.00 44.97 249 SER A O 1
ATOM 2037 N N . VAL A 1 250 ? -61.194 16.310 88.326 1.00 45.03 250 VAL A N 1
ATOM 2038 C CA . VAL A 1 250 ? -60.174 16.658 87.304 1.00 45.03 250 VAL A CA 1
ATOM 2039 C C . VAL A 1 250 ? -58.708 16.321 87.593 1.00 45.03 250 VAL A C 1
ATOM 2041 O O . VAL A 1 250 ? -58.071 17.031 88.398 1.00 45.03 250 VAL A O 1
#

Secondary structure (DSSP, 8-state):
------HHHHHHHHHHHHHHHHHHHHHHHHHHHHHHHHHIIIIITTSS-HHHHHHHHHHHHHHHHHHHHHHHHHHHHHHHHHHHHHHHHHHHHHHHHHHHHHHHHHHHHHHHHHHHHHHHHHHHHHHHHHHHHHHHHHHHHHHHHHHHHHHHHHHHHHHHHHHHHHHHHHHHHHHHHHHHHHHHHHHHHHHHHHHHHHHHHHHHHHHHHHHT-------HHHHHHHHHHHHHHHHHHHSSSSS-S-----

pLDDT: mean 81.98, std 16.36, range [39.91, 98.62]

Organism: Lymnaea stagnalis (NCBI:txid6523)

Radius of gyration: 82.06 Å; chains: 1; bounding box: 136×44×217 Å

Sequence (250 aa):
MASNMSFADWRATTNDSLMTTAESLLDNLEDVAELLTEINDKYIKNAVGQDIDQERDNIIQKFHEGVDSARNVVGVLKREKWRLSKREMSVELRMGELEDYKLHLKSDMSSLNETVDALSMRVVQLENELVEAQELRETLEWEKADFKRRYEETVHKYSDFLSTKPNSSNILQNKQLELLINENKIVQQKVTDLLEENKQLKELVRTKDTLSEKPDHEDHVARLTRDFLRELSNLDTEDDDTSKLVDQSV